Protein AF-A0A1H8YBX2-F1 (afdb_monomer_lite)

Structure (mmCIF, N/CA/C/O backbone):
data_AF-A0A1H8YBX2-F1
#
_entry.id   AF-A0A1H8YBX2-F1
#
loop_
_atom_site.group_PDB
_atom_site.id
_atom_site.type_symbol
_atom_site.label_atom_id
_atom_site.label_alt_id
_atom_site.label_comp_id
_atom_site.label_asym_id
_atom_site.label_entity_id
_atom_site.label_seq_id
_atom_site.pdbx_PDB_ins_code
_atom_site.Cartn_x
_atom_site.Cartn_y
_atom_site.Cartn_z
_atom_site.occupancy
_atom_site.B_iso_or_equiv
_atom_site.auth_seq_id
_atom_site.auth_comp_id
_atom_site.auth_asym_id
_atom_site.auth_atom_id
_atom_site.pdbx_PDB_model_num
ATOM 1 N N . MET A 1 1 ? -15.770 9.708 9.498 1.00 59.59 1 MET A N 1
ATOM 2 C CA . MET A 1 1 ? -14.583 9.681 10.379 1.00 59.59 1 MET A CA 1
ATOM 3 C C . MET A 1 1 ? -13.577 8.743 9.746 1.00 59.59 1 MET A C 1
ATOM 5 O O . MET A 1 1 ? -13.971 7.635 9.415 1.00 59.59 1 MET A O 1
ATOM 9 N N . ALA A 1 2 ? -12.359 9.190 9.466 1.00 85.12 2 ALA A N 1
ATOM 10 C CA . ALA A 1 2 ? -11.404 8.388 8.707 1.00 85.12 2 ALA A CA 1
ATOM 11 C C . ALA A 1 2 ? -10.219 7.884 9.553 1.00 85.12 2 ALA A C 1
ATOM 13 O O . ALA A 1 2 ? -9.431 7.101 9.047 1.00 85.12 2 ALA A O 1
ATOM 14 N N . ILE A 1 3 ? -10.169 8.203 10.853 1.00 94.62 3 ILE A N 1
ATOM 15 C CA . ILE A 1 3 ? -9.242 7.617 11.838 1.00 94.62 3 ILE A CA 1
ATOM 16 C C . ILE A 1 3 ? -9.995 6.607 12.716 1.00 94.62 3 ILE A C 1
ATOM 18 O O . ILE A 1 3 ? -11.107 6.890 13.168 1.00 94.62 3 ILE A O 1
ATOM 22 N N . ILE A 1 4 ? -9.384 5.451 12.969 1.00 95.38 4 ILE A N 1
ATOM 23 C CA . ILE A 1 4 ? -9.914 4.358 13.791 1.00 95.38 4 ILE A CA 1
ATOM 24 C C . ILE A 1 4 ? -9.299 4.462 15.193 1.00 95.38 4 ILE A C 1
ATOM 26 O O . ILE A 1 4 ? -8.180 4.014 15.430 1.00 95.38 4 ILE A O 1
ATOM 30 N N . ALA A 1 5 ? -10.028 5.069 16.132 1.00 94.75 5 ALA A N 1
ATOM 31 C CA . ALA A 1 5 ? -9.519 5.402 17.470 1.00 94.75 5 ALA A CA 1
ATOM 32 C C . ALA A 1 5 ? -9.125 4.178 18.323 1.00 94.75 5 ALA A C 1
ATOM 34 O O . ALA A 1 5 ? -8.335 4.289 19.257 1.00 94.75 5 ALA A O 1
ATOM 35 N N . GLN A 1 6 ? -9.651 2.994 18.003 1.00 96.69 6 GLN A N 1
ATOM 36 C CA . GLN A 1 6 ? -9.365 1.751 18.720 1.00 96.69 6 GLN A CA 1
ATOM 37 C C . GLN A 1 6 ? -7.897 1.315 18.594 1.00 96.69 6 GLN A C 1
ATOM 39 O O . GLN A 1 6 ? -7.441 0.505 19.392 1.00 96.69 6 GLN A O 1
ATOM 44 N N . TYR A 1 7 ? -7.125 1.880 17.661 1.00 96.56 7 TYR A N 1
ATOM 45 C CA . TYR A 1 7 ? -5.682 1.639 17.569 1.00 96.56 7 TYR A CA 1
ATOM 46 C C . TYR A 1 7 ? -4.878 2.060 18.804 1.00 96.56 7 TYR A C 1
ATOM 48 O O . TYR A 1 7 ? -3.719 1.654 18.932 1.00 96.56 7 TYR A O 1
ATOM 56 N N . ASP A 1 8 ? -5.464 2.845 19.706 1.00 94.94 8 ASP A N 1
ATOM 57 C CA . ASP A 1 8 ? -4.821 3.282 20.947 1.00 94.94 8 ASP A CA 1
ATOM 58 C C . ASP A 1 8 ? -5.337 2.560 22.196 1.00 94.94 8 ASP A C 1
ATOM 60 O O . ASP A 1 8 ? -4.773 2.730 23.275 1.00 94.94 8 ASP A O 1
ATOM 64 N N . THR A 1 9 ? -6.382 1.739 22.072 1.00 97.12 9 THR A N 1
ATOM 65 C CA . THR A 1 9 ? -7.045 1.111 23.227 1.00 97.12 9 THR A CA 1
ATOM 66 C C . THR A 1 9 ? -7.261 -0.390 23.079 1.00 97.12 9 THR A C 1
ATOM 68 O O . THR A 1 9 ? -7.272 -1.095 24.086 1.00 97.12 9 THR A O 1
ATOM 71 N N . ASP A 1 10 ? -7.405 -0.900 21.857 1.00 98.19 10 ASP A N 1
ATOM 72 C CA . ASP A 1 10 ? -7.609 -2.319 21.588 1.00 98.19 10 ASP A CA 1
ATOM 73 C C . ASP A 1 10 ? -6.256 -3.047 21.444 1.00 98.19 10 ASP A C 1
ATOM 75 O O . ASP A 1 10 ? -5.449 -2.671 20.586 1.00 98.19 10 ASP A O 1
ATOM 79 N N . PRO A 1 11 ? -5.979 -4.102 22.235 1.00 97.56 11 PRO A N 1
ATOM 80 C CA . PRO A 1 11 ? -4.701 -4.815 22.184 1.00 97.56 11 PRO A CA 1
ATOM 81 C C . PRO A 1 11 ? -4.355 -5.416 20.815 1.00 97.56 11 PRO A C 1
ATOM 83 O O . PRO A 1 11 ? -3.179 -5.457 20.448 1.00 97.56 11 PRO A O 1
ATOM 86 N N . VAL A 1 12 ? -5.352 -5.873 20.048 1.00 97.31 12 VAL A N 1
ATOM 87 C CA . VAL A 1 12 ? -5.142 -6.434 18.705 1.00 97.31 12 VAL A CA 1
ATOM 88 C C . VAL A 1 12 ? -4.688 -5.330 17.763 1.00 97.31 12 VAL A C 1
ATOM 90 O O . VAL A 1 12 ? -3.684 -5.482 17.065 1.00 97.31 12 VAL A O 1
ATOM 93 N N . LEU A 1 13 ? -5.374 -4.188 17.783 1.00 97.94 13 LEU A N 1
ATOM 94 C CA . LEU A 1 13 ? -5.016 -3.068 16.921 1.00 97.94 13 LEU A CA 1
ATOM 95 C C . LEU A 1 13 ? -3.692 -2.414 17.325 1.00 97.94 13 LEU A C 1
ATOM 97 O O . LEU A 1 13 ? -2.884 -2.090 16.456 1.00 97.94 13 LEU A O 1
ATOM 101 N N . ILE A 1 14 ? -3.407 -2.287 18.623 1.00 97.69 14 ILE A N 1
ATOM 102 C CA . ILE A 1 14 ? -2.096 -1.834 19.110 1.00 97.69 14 ILE A CA 1
ATOM 103 C C . ILE A 1 14 ? -0.988 -2.740 18.557 1.00 97.69 14 ILE A C 1
ATOM 105 O O . ILE A 1 14 ? 0.022 -2.241 18.061 1.00 97.69 14 ILE A O 1
ATOM 109 N N . ASN A 1 15 ? -1.186 -4.061 18.577 1.00 97.62 15 ASN A N 1
ATOM 110 C CA . ASN A 1 15 ? -0.233 -5.016 18.016 1.00 97.62 15 ASN A CA 1
ATOM 111 C C . ASN A 1 15 ? -0.060 -4.840 16.491 1.00 97.62 15 ASN A C 1
ATOM 113 O O . ASN A 1 15 ? 1.066 -4.773 16.001 1.00 97.62 15 ASN A O 1
ATOM 117 N N . ILE A 1 16 ? -1.152 -4.709 15.731 1.00 97.62 16 ILE A N 1
ATOM 118 C CA . ILE A 1 16 ? -1.119 -4.410 14.284 1.00 97.62 16 ILE A CA 1
ATOM 119 C C . ILE A 1 16 ? -0.316 -3.123 14.007 1.00 97.62 16 ILE A C 1
ATOM 121 O O . ILE A 1 16 ? 0.610 -3.137 13.194 1.00 97.62 16 ILE A O 1
ATOM 125 N N . LYS A 1 17 ? -0.598 -2.031 14.730 1.00 97.12 17 LYS A N 1
ATOM 126 C CA . LYS A 1 17 ? 0.125 -0.750 14.615 1.00 97.12 17 LYS A CA 1
ATOM 127 C C . LYS A 1 17 ? 1.614 -0.895 14.914 1.00 97.12 17 LYS A C 1
ATOM 129 O O . LYS A 1 17 ? 2.444 -0.378 14.169 1.00 97.12 17 LYS A O 1
ATOM 134 N N . ASN A 1 18 ? 1.952 -1.597 15.989 1.00 96.94 18 ASN A N 1
ATOM 135 C CA . ASN A 1 18 ? 3.333 -1.777 16.421 1.00 96.94 18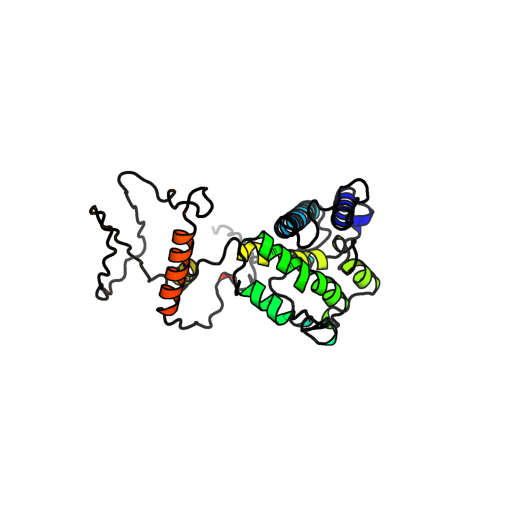 ASN A CA 1
ATOM 136 C C . ASN A 1 18 ? 4.134 -2.636 15.436 1.00 96.94 18 ASN A C 1
ATOM 138 O O . ASN A 1 18 ? 5.276 -2.290 15.140 1.00 96.94 18 ASN A O 1
ATOM 142 N N . ARG A 1 19 ? 3.534 -3.694 14.873 1.00 97.19 19 ARG A N 1
ATOM 143 C CA . ARG A 1 19 ? 4.152 -4.506 13.811 1.00 97.19 19 ARG A CA 1
ATOM 144 C C . ARG A 1 19 ? 4.374 -3.717 12.529 1.00 97.19 19 ARG A C 1
ATOM 146 O O . ARG A 1 19 ? 5.461 -3.798 11.970 1.00 97.19 19 ARG A O 1
ATOM 153 N N . HIS A 1 20 ? 3.388 -2.931 12.094 1.00 97.75 20 HIS A N 1
ATOM 154 C CA . HIS A 1 20 ? 3.541 -2.040 10.941 1.00 97.75 20 HIS A CA 1
ATOM 155 C C . HIS A 1 20 ? 4.707 -1.064 11.137 1.00 97.75 20 HIS A C 1
ATOM 157 O O . HIS A 1 20 ? 5.598 -0.981 10.295 1.00 97.75 20 HIS A O 1
ATOM 163 N N . HIS A 1 21 ? 4.745 -0.383 12.287 1.00 96.62 21 HIS A N 1
ATOM 164 C CA . HIS A 1 21 ? 5.840 0.521 12.627 1.00 96.62 21 HIS A CA 1
ATOM 165 C C . HIS A 1 21 ? 7.188 -0.209 12.590 1.00 96.62 21 HIS A C 1
ATOM 167 O O . HIS A 1 21 ? 8.101 0.232 11.900 1.00 96.62 21 HIS A O 1
ATOM 173 N N . ALA A 1 22 ? 7.298 -1.341 13.288 1.00 96.88 22 ALA A N 1
ATOM 174 C CA . ALA A 1 22 ? 8.531 -2.109 13.378 1.00 96.88 22 ALA A CA 1
ATOM 175 C C . ALA A 1 22 ? 9.052 -2.567 12.017 1.00 96.88 22 ALA A C 1
ATOM 177 O O . ALA A 1 22 ? 10.237 -2.395 11.743 1.00 96.88 22 ALA A O 1
ATOM 178 N N . TRP A 1 23 ? 8.175 -3.085 11.153 1.00 97.38 23 TRP A N 1
ATOM 179 C CA . TRP A 1 23 ? 8.551 -3.582 9.830 1.00 97.38 23 TRP A CA 1
ATOM 180 C C . TRP A 1 23 ? 9.213 -2.494 8.975 1.00 97.38 23 TRP A C 1
ATOM 182 O O . TRP A 1 23 ? 10.221 -2.756 8.315 1.00 97.38 23 TRP A O 1
ATOM 192 N N . HIS A 1 24 ? 8.711 -1.257 9.062 1.00 95.38 24 HIS A N 1
ATOM 193 C CA . HIS A 1 24 ? 9.281 -0.092 8.383 1.00 95.38 24 HIS A CA 1
ATOM 194 C C . HIS A 1 24 ? 10.511 0.518 9.082 1.00 95.38 24 HIS A C 1
ATOM 196 O O . HIS A 1 24 ? 11.263 1.258 8.446 1.00 95.38 24 HIS A O 1
ATOM 202 N N . THR A 1 25 ? 10.762 0.215 10.358 1.00 93.06 25 THR A N 1
ATOM 203 C CA . THR A 1 25 ? 11.959 0.664 11.088 1.00 93.06 25 THR A CA 1
ATOM 204 C C . THR A 1 25 ? 13.145 -0.254 10.794 1.00 93.06 25 THR A C 1
ATOM 206 O O . THR A 1 25 ? 13.478 -1.148 11.572 1.00 93.06 25 THR A O 1
ATOM 209 N N . PHE A 1 26 ? 13.796 -0.041 9.649 1.00 84.50 26 PHE A N 1
ATOM 210 C CA . PHE A 1 26 ? 14.978 -0.803 9.250 1.00 84.50 26 PHE A CA 1
ATOM 211 C C . PHE A 1 26 ? 16.289 -0.001 9.401 1.00 84.50 26 PHE A C 1
ATOM 213 O O . PHE A 1 26 ? 16.351 1.135 8.923 1.00 84.50 26 PHE A O 1
ATOM 220 N N . PRO A 1 27 ? 17.370 -0.606 9.939 1.00 83.12 27 PRO A N 1
ATOM 221 C CA . PRO A 1 27 ? 17.411 -1.885 10.659 1.00 83.12 27 PRO A CA 1
ATOM 222 C C . PRO A 1 27 ? 16.941 -1.733 12.116 1.00 83.12 27 PRO A C 1
ATOM 224 O O . PRO A 1 27 ? 16.947 -0.635 12.666 1.00 83.12 27 PRO A O 1
ATOM 227 N N . GLY A 1 28 ? 16.614 -2.851 12.772 1.00 82.38 28 GLY A N 1
ATOM 228 C CA . GLY A 1 28 ? 16.488 -2.914 14.237 1.00 82.38 28 GLY A CA 1
ATOM 229 C C . GLY A 1 28 ? 15.071 -3.088 14.784 1.00 82.38 28 GLY A C 1
ATOM 230 O O . GLY A 1 28 ? 14.931 -3.502 15.933 1.00 82.38 28 GLY A O 1
ATOM 231 N N . GLY A 1 29 ? 14.036 -2.865 13.971 1.00 90.69 29 GLY A N 1
ATOM 232 C CA . GLY A 1 29 ? 12.645 -3.024 14.392 1.00 90.69 29 GLY A CA 1
ATOM 233 C C . GLY A 1 29 ? 12.229 -2.014 15.464 1.00 90.69 29 GLY A C 1
ATOM 234 O O . GLY A 1 29 ? 12.958 -1.080 15.795 1.00 90.69 29 GLY A O 1
ATOM 235 N N . ALA A 1 30 ? 11.029 -2.189 16.009 1.00 93.25 30 ALA A N 1
ATOM 236 C CA . ALA A 1 30 ? 10.499 -1.350 17.080 1.00 93.25 30 ALA A CA 1
ATOM 237 C C . ALA A 1 30 ? 9.432 -2.105 17.881 1.00 93.25 30 ALA A C 1
ATOM 239 O O . ALA A 1 30 ? 8.900 -3.118 17.435 1.00 93.25 30 ALA A O 1
ATOM 240 N N . HIS A 1 31 ? 9.110 -1.616 19.083 1.00 93.81 31 HIS A N 1
ATOM 241 C CA . HIS A 1 31 ? 8.009 -2.139 19.913 1.00 93.81 31 HIS A CA 1
ATOM 242 C C . HIS A 1 31 ? 8.073 -3.652 20.204 1.00 93.81 31 HIS A C 1
ATOM 244 O O . HIS A 1 31 ? 7.042 -4.284 20.418 1.00 93.81 31 HIS A O 1
ATOM 250 N N . GLY A 1 32 ? 9.275 -4.238 20.196 1.00 92.06 32 GLY A N 1
ATOM 251 C CA . GLY A 1 32 ? 9.485 -5.676 20.400 1.00 92.06 32 GLY A CA 1
ATOM 252 C C . GLY A 1 32 ? 9.228 -6.555 19.169 1.00 92.06 32 GLY A C 1
ATOM 253 O O . GLY A 1 32 ? 9.288 -7.776 19.287 1.00 92.06 32 GLY A O 1
ATOM 254 N N . PHE A 1 33 ? 8.976 -5.964 17.998 1.00 94.69 33 PHE A N 1
ATOM 255 C CA . PHE A 1 33 ? 8.825 -6.670 16.725 1.00 94.69 33 PHE A CA 1
ATOM 256 C C . PHE A 1 33 ? 10.047 -6.452 15.819 1.00 94.69 33 PHE A C 1
ATOM 258 O O . PHE A 1 33 ? 10.684 -5.395 15.892 1.00 94.69 33 PHE A O 1
ATOM 265 N N . PRO A 1 34 ? 10.389 -7.430 14.961 1.00 94.94 34 PRO A N 1
ATOM 266 C CA . PRO A 1 34 ? 11.493 -7.288 14.021 1.00 94.94 34 PRO A CA 1
ATOM 267 C C . PRO A 1 34 ? 11.160 -6.285 12.909 1.00 94.94 34 PRO A C 1
ATOM 269 O O . PRO A 1 34 ? 9.995 -6.040 12.593 1.00 94.94 34 PRO A O 1
ATOM 272 N N . SER A 1 35 ? 12.205 -5.738 12.287 1.00 96.31 35 SER A N 1
ATOM 273 C CA . SER A 1 35 ? 12.076 -5.050 11.003 1.00 96.31 35 SER A CA 1
ATOM 274 C C . SER A 1 35 ? 11.794 -6.032 9.871 1.00 96.31 35 SER A C 1
ATOM 276 O O . SER A 1 35 ? 11.926 -7.246 10.047 1.00 96.31 35 SER A O 1
ATOM 278 N N . ARG A 1 36 ? 11.492 -5.501 8.683 1.00 96.19 36 ARG A N 1
ATOM 279 C CA . ARG A 1 36 ? 11.550 -6.274 7.438 1.00 96.19 36 ARG A CA 1
ATOM 280 C C . ARG A 1 36 ? 12.858 -7.060 7.305 1.00 96.19 36 ARG A C 1
ATOM 282 O O . ARG A 1 36 ? 13.907 -6.615 7.787 1.00 96.19 36 ARG A O 1
ATOM 289 N N . ALA A 1 37 ? 12.782 -8.214 6.651 1.00 96.00 37 ALA A N 1
ATOM 290 C CA . ALA A 1 37 ? 13.902 -9.125 6.442 1.00 96.00 37 ALA A CA 1
ATOM 291 C C . ALA A 1 37 ? 14.824 -8.665 5.303 1.00 96.00 37 ALA A C 1
ATOM 293 O O . ALA A 1 37 ? 16.039 -8.852 5.381 1.00 96.00 37 ALA A O 1
ATOM 294 N N . HIS A 1 38 ? 14.261 -8.046 4.262 1.00 95.31 38 HIS A N 1
ATOM 295 C CA . HIS A 1 38 ? 14.996 -7.600 3.080 1.00 95.31 38 HIS A CA 1
ATOM 296 C C . HIS A 1 38 ? 14.979 -6.076 2.963 1.00 95.31 38 HIS A C 1
ATOM 298 O O . HIS A 1 38 ? 13.926 -5.464 3.101 1.00 95.31 38 HIS A O 1
ATOM 304 N N . ASN A 1 39 ? 16.105 -5.439 2.632 1.00 94.94 39 ASN A N 1
ATOM 305 C CA . ASN A 1 39 ? 16.137 -3.991 2.372 1.00 94.94 39 ASN A CA 1
ATOM 306 C C . ASN A 1 39 ? 15.220 -3.624 1.202 1.00 94.94 39 ASN A C 1
ATOM 308 O O . ASN A 1 39 ? 15.116 -4.397 0.246 1.00 94.94 39 ASN A O 1
ATOM 312 N N . ILE A 1 40 ? 14.636 -2.422 1.225 1.00 94.81 40 ILE A N 1
ATOM 313 C CA . ILE A 1 40 ? 13.827 -1.907 0.108 1.00 94.81 40 ILE A CA 1
ATOM 314 C C . ILE A 1 40 ? 14.637 -1.995 -1.191 1.00 94.81 40 ILE A C 1
ATOM 316 O O . ILE A 1 40 ? 15.766 -1.508 -1.254 1.00 94.81 40 ILE A O 1
ATOM 320 N N . GLY A 1 41 ? 14.070 -2.625 -2.220 1.00 95.25 41 GLY A N 1
ATOM 321 C CA . GLY A 1 41 ? 14.707 -2.777 -3.530 1.00 95.25 41 GLY A CA 1
ATOM 322 C C . GLY A 1 41 ? 15.713 -3.925 -3.653 1.00 95.25 41 GLY A C 1
ATOM 323 O O . GLY A 1 41 ? 16.264 -4.125 -4.734 1.00 95.25 41 GLY A O 1
ATOM 324 N N . SER A 1 42 ? 15.950 -4.694 -2.587 1.00 97.00 42 SER A N 1
ATOM 325 C CA . SER A 1 42 ? 16.776 -5.907 -2.637 1.00 97.00 42 SER A CA 1
ATOM 326 C C . SER A 1 42 ? 15.948 -7.146 -2.999 1.00 97.00 42 SER A C 1
ATOM 328 O O . SER A 1 42 ? 14.721 -7.135 -2.900 1.00 97.00 42 SER A O 1
ATOM 330 N N . VAL A 1 43 ? 16.611 -8.221 -3.430 1.00 97.06 43 VAL A N 1
ATOM 331 C CA . VAL A 1 43 ? 15.951 -9.490 -3.785 1.00 97.06 43 VAL A CA 1
ATOM 332 C C . VAL A 1 43 ? 15.135 -10.019 -2.600 1.00 97.06 43 VAL A C 1
ATOM 334 O O . VAL A 1 43 ? 15.662 -10.130 -1.493 1.00 97.06 43 VAL A O 1
ATOM 337 N N . GLY A 1 44 ? 13.869 -10.357 -2.844 1.00 97.00 44 GLY A N 1
ATOM 338 C CA . GLY A 1 44 ? 12.897 -10.817 -1.846 1.00 97.00 44 GLY A CA 1
ATOM 339 C C . GLY A 1 44 ? 12.047 -9.699 -1.233 1.00 97.00 44 GLY A C 1
ATOM 340 O O . GLY A 1 44 ? 10.983 -9.974 -0.676 1.00 97.00 44 GLY A O 1
ATOM 341 N N . SER A 1 45 ? 12.472 -8.438 -1.359 1.00 97.88 45 SER A N 1
ATOM 342 C CA . SER A 1 45 ? 11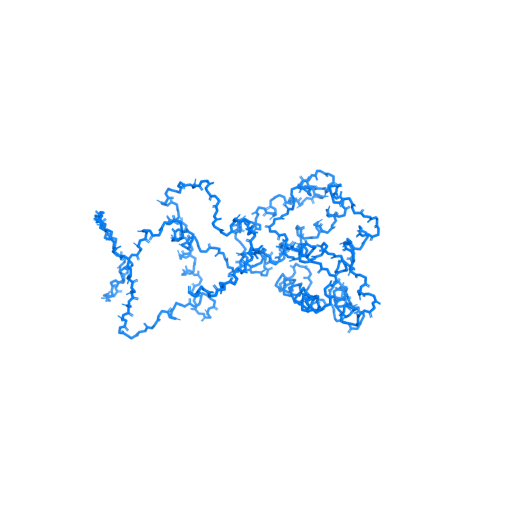.827 -7.308 -0.685 1.00 97.88 45 SER A CA 1
ATOM 343 C C . SER A 1 45 ? 10.458 -6.939 -1.254 1.00 97.88 45 SER A C 1
ATOM 345 O O . SER A 1 45 ? 9.598 -6.479 -0.505 1.00 97.88 45 SER A O 1
ATOM 347 N N . GLY A 1 46 ? 10.225 -7.168 -2.547 1.00 98.19 46 GLY A N 1
ATOM 348 C CA . GLY A 1 46 ? 8.963 -6.839 -3.200 1.00 98.19 46 GLY A CA 1
ATOM 349 C C . GLY A 1 46 ? 7.867 -7.846 -2.877 1.00 98.19 46 GLY A C 1
ATOM 350 O O . GLY A 1 46 ? 6.730 -7.458 -2.607 1.00 98.19 46 GLY A O 1
ATOM 351 N N . ARG A 1 47 ? 8.208 -9.140 -2.842 1.00 97.69 47 ARG A N 1
ATOM 352 C CA . ARG A 1 47 ? 7.267 -10.171 -2.385 1.00 97.69 47 ARG A CA 1
ATOM 353 C C . ARG A 1 47 ? 6.951 -10.003 -0.899 1.00 97.69 47 ARG A C 1
ATOM 355 O O . ARG A 1 47 ? 5.780 -10.073 -0.529 1.00 97.69 47 ARG A O 1
ATOM 362 N N . GLU A 1 48 ? 7.970 -9.748 -0.076 1.00 98.19 48 GLU A N 1
ATOM 363 C CA . GLU A 1 48 ? 7.796 -9.467 1.354 1.00 98.19 48 GLU A CA 1
ATOM 364 C C . GLU A 1 48 ? 6.847 -8.281 1.570 1.00 98.19 48 GLU A C 1
ATOM 366 O O . GLU A 1 48 ? 5.899 -8.392 2.345 1.00 98.19 48 GLU A O 1
ATOM 371 N N . PHE A 1 49 ? 7.055 -7.177 0.840 1.00 98.50 49 PHE A N 1
ATOM 372 C CA . PHE A 1 49 ? 6.197 -5.994 0.888 1.00 98.50 49 PHE A CA 1
ATOM 373 C C . PHE A 1 49 ? 4.724 -6.349 0.659 1.00 98.50 49 PHE A C 1
ATOM 375 O O . PHE A 1 49 ? 3.866 -5.965 1.454 1.00 98.50 49 PHE A O 1
ATOM 382 N N . PHE A 1 50 ? 4.414 -7.112 -0.388 1.00 98.38 50 PHE A N 1
ATOM 383 C CA . PHE A 1 50 ? 3.034 -7.488 -0.666 1.00 98.38 50 PHE A CA 1
ATOM 384 C C . PHE A 1 50 ? 2.425 -8.402 0.404 1.00 98.38 50 PHE A C 1
ATOM 386 O O . PHE A 1 50 ? 1.302 -8.160 0.851 1.00 98.38 50 PHE A O 1
ATOM 393 N N . GLN A 1 51 ? 3.156 -9.442 0.813 1.00 98.38 51 GLN A N 1
ATOM 394 C CA . GLN A 1 51 ? 2.690 -10.409 1.810 1.00 98.38 51 GLN A CA 1
ATOM 395 C C . GLN A 1 51 ? 2.405 -9.728 3.147 1.00 98.38 51 GLN A C 1
ATOM 397 O O . GLN A 1 51 ? 1.306 -9.853 3.679 1.00 98.38 51 GLN A O 1
ATOM 402 N N . PHE A 1 52 ? 3.356 -8.930 3.631 1.00 98.44 52 PHE A N 1
ATOM 403 C CA . PHE A 1 52 ? 3.245 -8.240 4.908 1.00 98.44 52 PHE A CA 1
ATOM 404 C C . PHE A 1 52 ? 1.997 -7.349 4.986 1.00 98.44 52 PHE A C 1
ATOM 406 O O . PHE A 1 52 ? 1.219 -7.440 5.938 1.00 98.44 52 PHE A O 1
ATOM 413 N N . HIS A 1 53 ? 1.764 -6.516 3.968 1.00 98.56 53 HIS A N 1
ATOM 414 C CA . HIS A 1 53 ? 0.621 -5.601 3.971 1.00 98.56 53 HIS A CA 1
ATOM 415 C C . HIS A 1 53 ? -0.714 -6.328 3.777 1.00 98.56 53 HIS A C 1
ATOM 417 O O . HIS A 1 53 ? -1.706 -5.942 4.398 1.00 98.56 53 HIS A O 1
ATOM 423 N N . ARG A 1 54 ? -0.757 -7.396 2.966 1.00 98.31 54 ARG A N 1
ATOM 424 C CA . ARG A 1 54 ? -1.948 -8.249 2.830 1.00 98.31 54 ARG A CA 1
ATOM 425 C C . ARG A 1 54 ? -2.318 -8.894 4.165 1.00 98.31 54 ARG A C 1
ATOM 427 O O . ARG A 1 54 ? -3.485 -8.848 4.552 1.00 98.31 54 ARG A O 1
ATOM 434 N N . ASP A 1 55 ? -1.343 -9.450 4.875 1.00 97.38 55 ASP A N 1
ATOM 435 C CA . ASP A 1 55 ? -1.573 -10.129 6.151 1.00 97.38 55 ASP A CA 1
ATOM 436 C C . ASP A 1 55 ? -2.047 -9.144 7.230 1.00 97.38 55 ASP A C 1
ATOM 438 O O . ASP A 1 55 ? -3.072 -9.388 7.869 1.00 97.38 55 ASP A O 1
ATOM 442 N N . LEU A 1 56 ? -1.406 -7.972 7.348 1.00 97.25 56 LEU A N 1
ATOM 443 C CA . LEU A 1 56 ? -1.864 -6.891 8.234 1.00 97.25 56 LEU A CA 1
ATOM 444 C C . LEU A 1 56 ? -3.312 -6.469 7.948 1.00 97.25 56 LEU A C 1
ATOM 446 O O . LEU A 1 56 ? -4.108 -6.310 8.877 1.00 97.25 56 LEU A O 1
ATOM 450 N N . MET A 1 57 ? -3.664 -6.282 6.671 1.00 97.69 57 MET A N 1
ATOM 451 C CA . MET A 1 57 ? -5.031 -5.925 6.283 1.00 97.69 57 MET A CA 1
ATOM 452 C C . MET A 1 57 ? -6.031 -7.027 6.635 1.00 97.69 57 MET A C 1
ATOM 454 O O . MET A 1 57 ? -7.107 -6.722 7.147 1.00 97.69 57 MET A O 1
ATOM 458 N N . ASN A 1 58 ? -5.689 -8.297 6.406 1.00 97.06 58 ASN A N 1
ATOM 459 C CA . ASN A 1 58 ? -6.554 -9.432 6.733 1.00 97.06 58 ASN A CA 1
ATOM 460 C C . ASN A 1 58 ? -6.832 -9.525 8.237 1.00 97.06 58 ASN A C 1
ATOM 462 O O . ASN A 1 58 ? -7.977 -9.744 8.637 1.00 97.06 58 ASN A O 1
ATOM 466 N N . GLU A 1 59 ? -5.814 -9.312 9.070 1.00 96.25 59 GLU A N 1
ATOM 467 C CA . GLU A 1 59 ? -5.978 -9.275 10.523 1.00 96.25 59 GLU A CA 1
ATOM 468 C C . GLU A 1 59 ? -6.902 -8.134 10.965 1.00 96.25 59 GLU A C 1
ATOM 470 O O . GLU A 1 59 ? -7.823 -8.350 11.759 1.00 96.25 59 GLU A O 1
ATOM 475 N N . PHE A 1 60 ? -6.720 -6.936 10.401 1.00 97.75 60 PHE A N 1
ATOM 476 C CA . PHE A 1 60 ? -7.622 -5.821 10.666 1.00 97.75 60 PHE A CA 1
ATOM 477 C C . PHE A 1 60 ? -9.055 -6.121 10.207 1.00 97.75 60 PHE A C 1
ATOM 479 O O . PHE A 1 60 ? -9.998 -5.860 10.953 1.00 97.75 60 PHE A O 1
ATOM 486 N N . PHE A 1 61 ? -9.258 -6.676 9.008 1.00 97.06 61 PHE A N 1
ATOM 487 C CA . PHE A 1 61 ? -10.600 -6.986 8.509 1.00 97.06 61 PHE A CA 1
ATOM 488 C C . PHE A 1 61 ? -11.296 -8.054 9.353 1.00 97.06 61 PHE A C 1
ATOM 490 O O . PHE A 1 61 ? -12.490 -7.917 9.624 1.00 97.06 61 PHE A O 1
ATOM 497 N N . ALA A 1 62 ? -10.564 -9.065 9.829 1.00 96.50 62 ALA A N 1
ATOM 498 C CA . ALA A 1 62 ? -11.092 -10.053 10.765 1.00 96.50 62 ALA A CA 1
ATOM 499 C C . ALA A 1 62 ? -11.541 -9.394 12.079 1.00 96.50 62 ALA A C 1
ATOM 501 O O . ALA A 1 62 ? -12.655 -9.643 12.544 1.00 96.50 62 ALA A O 1
ATOM 502 N N . TRP A 1 63 ? -10.723 -8.495 12.636 1.00 97.31 63 TRP A N 1
ATOM 503 C CA . TRP A 1 63 ? -11.083 -7.722 13.826 1.00 97.31 63 TRP A CA 1
ATOM 504 C C . TRP A 1 63 ? -12.295 -6.805 13.576 1.00 97.31 63 TRP A C 1
ATOM 506 O O . TRP A 1 63 ? -13.241 -6.789 14.369 1.00 97.31 63 TRP A O 1
ATOM 516 N N . ASN A 1 64 ? -12.322 -6.080 12.454 1.00 96.62 64 ASN A N 1
ATOM 517 C CA . ASN A 1 64 ? -13.376 -5.119 12.131 1.00 96.62 64 ASN A CA 1
ATOM 518 C C . ASN A 1 64 ? -14.712 -5.800 11.801 1.00 96.62 64 ASN A C 1
ATOM 520 O O . ASN A 1 64 ? -15.765 -5.216 12.041 1.00 96.62 64 ASN A O 1
ATOM 524 N N . ASN A 1 65 ? -14.696 -7.042 11.311 1.00 94.88 65 ASN A N 1
ATOM 525 C CA . ASN A 1 65 ? -15.911 -7.830 11.101 1.00 94.88 65 ASN A CA 1
ATOM 526 C C . ASN A 1 65 ? -16.670 -8.099 12.416 1.00 94.88 65 ASN A C 1
ATOM 528 O O . ASN A 1 65 ? -17.888 -8.252 12.403 1.00 94.88 65 ASN A O 1
ATOM 532 N N . VAL A 1 66 ? -15.961 -8.119 13.551 1.00 96.62 66 VAL A N 1
ATOM 533 C CA . VAL A 1 66 ? -16.556 -8.286 14.884 1.00 96.62 66 VAL A CA 1
ATOM 534 C C . VAL A 1 66 ? -16.941 -6.939 15.502 1.00 96.62 66 VAL A C 1
ATOM 536 O O . VAL A 1 66 ? -18.031 -6.805 16.050 1.00 96.62 66 VAL A O 1
ATOM 539 N N . HIS A 1 67 ? -16.064 -5.936 15.406 1.00 95.62 67 HIS A N 1
ATOM 540 C CA . HIS A 1 67 ? -16.202 -4.677 16.153 1.00 95.62 67 HIS A CA 1
ATOM 541 C C . HIS A 1 67 ? -16.906 -3.555 15.384 1.00 95.62 67 HIS A C 1
ATOM 543 O O . HIS A 1 67 ? -17.385 -2.605 15.997 1.00 95.62 67 HIS A O 1
ATOM 549 N N . GLN A 1 68 ? -16.963 -3.649 14.052 1.00 94.81 68 GLN A N 1
ATOM 550 C CA . GLN A 1 68 ? -17.619 -2.685 13.161 1.00 94.81 68 GLN A CA 1
ATOM 551 C C . GLN A 1 68 ? -17.147 -1.230 13.352 1.00 94.81 68 GLN A C 1
ATOM 553 O O . GLN A 1 68 ? -17.923 -0.288 13.193 1.00 94.81 68 GLN A O 1
ATOM 558 N N . ALA A 1 69 ? -15.866 -1.024 13.675 1.00 94.31 69 ALA A N 1
ATOM 559 C CA . ALA A 1 69 ? -15.311 0.309 13.919 1.00 94.31 69 ALA A CA 1
ATOM 560 C C . ALA A 1 69 ? -15.224 1.175 12.648 1.00 94.31 69 ALA A C 1
ATOM 562 O O . ALA A 1 69 ? -15.276 2.402 12.728 1.00 94.31 69 ALA A O 1
ATOM 563 N N . ALA A 1 70 ? -15.117 0.550 11.473 1.00 94.94 70 ALA A N 1
ATOM 564 C CA . ALA A 1 70 ? -15.200 1.209 10.175 1.00 94.94 70 ALA A CA 1
ATOM 565 C C . ALA A 1 70 ? -16.174 0.475 9.242 1.00 94.94 70 ALA A C 1
ATOM 567 O O . ALA A 1 70 ? -16.223 -0.755 9.189 1.00 94.94 70 ALA A O 1
ATOM 568 N N . THR A 1 71 ? -16.946 1.241 8.471 1.00 94.81 71 THR A N 1
ATOM 569 C CA . THR A 1 71 ? -17.902 0.697 7.499 1.00 94.81 71 THR A CA 1
ATOM 570 C C . THR A 1 71 ? -17.193 0.164 6.248 1.00 94.81 71 THR A C 1
ATOM 572 O O . THR A 1 71 ? -16.131 0.675 5.874 1.00 94.81 71 THR A O 1
ATOM 575 N N . PRO A 1 72 ? -17.803 -0.785 5.510 1.00 91.62 72 PRO A N 1
ATOM 576 C CA . PRO A 1 72 ? -17.247 -1.269 4.247 1.00 91.62 72 PRO A CA 1
ATOM 577 C C . PRO A 1 72 ? -16.928 -0.157 3.234 1.00 91.62 72 PRO A C 1
ATOM 579 O O . PRO A 1 72 ? -15.918 -0.233 2.546 1.00 91.62 72 PRO A O 1
ATOM 582 N N . GLY A 1 73 ? -17.726 0.918 3.167 1.00 92.25 73 GLY A N 1
ATOM 583 C CA . GLY A 1 73 ? -17.464 2.045 2.258 1.00 92.25 73 GLY A CA 1
ATOM 584 C C . GLY A 1 73 ? -16.212 2.853 2.625 1.00 92.25 73 GLY A C 1
ATOM 585 O O . GLY A 1 73 ? -15.458 3.293 1.749 1.00 92.25 73 GLY A O 1
ATOM 586 N N . GLN A 1 74 ? -15.935 3.001 3.923 1.00 93.25 74 GLN A N 1
ATOM 587 C CA . GLN A 1 74 ? -14.708 3.643 4.402 1.00 93.25 74 GLN A CA 1
ATOM 588 C C . GLN A 1 74 ? -13.472 2.795 4.089 1.00 93.25 74 GLN A C 1
ATOM 590 O O . GLN A 1 74 ? -12.426 3.348 3.779 1.00 93.25 74 GLN A O 1
ATOM 595 N N . LEU A 1 75 ? -13.612 1.470 4.089 1.00 94.81 75 LEU A N 1
ATOM 596 C CA . LEU A 1 75 ? -12.518 0.525 3.855 1.00 94.81 75 LEU A CA 1
ATOM 597 C C . LEU A 1 75 ? -12.390 0.059 2.400 1.00 94.81 75 LEU A C 1
ATOM 599 O O . LEU A 1 75 ? -11.440 -0.642 2.070 1.00 94.81 75 LEU A O 1
ATOM 603 N N . ALA A 1 76 ? -13.336 0.427 1.532 1.00 93.69 76 ALA A N 1
ATOM 604 C CA . ALA A 1 76 ? -13.389 -0.054 0.158 1.00 93.69 76 ALA A CA 1
ATOM 605 C C . ALA A 1 76 ? -12.080 0.236 -0.586 1.00 93.69 76 ALA A C 1
ATOM 607 O O . ALA A 1 76 ? -11.718 1.408 -0.752 1.00 93.69 76 ALA A O 1
ATOM 608 N N . ALA A 1 77 ? -11.420 -0.839 -1.024 1.00 94.75 77 ALA A N 1
ATOM 609 C CA . ALA A 1 77 ? -10.173 -0.808 -1.770 1.00 94.75 77 ALA A CA 1
ATOM 610 C C . ALA A 1 77 ? -10.306 0.019 -3.052 1.00 94.75 77 ALA A C 1
ATOM 612 O O . ALA A 1 77 ? -11.342 0.013 -3.726 1.00 94.75 77 ALA A O 1
ATOM 613 N N . TRP A 1 78 ? -9.234 0.716 -3.406 1.00 97.12 78 TRP A N 1
ATOM 614 C CA . TRP A 1 78 ? -9.119 1.309 -4.728 1.00 97.12 78 TRP A CA 1
ATOM 615 C C . TRP A 1 78 ? -8.682 0.263 -5.757 1.00 97.12 78 TRP A C 1
ATOM 617 O O . TRP A 1 78 ? -7.980 -0.689 -5.440 1.00 97.12 78 TRP A O 1
ATOM 627 N N . HIS A 1 79 ? -9.071 0.471 -7.015 1.00 95.75 79 HIS A N 1
ATOM 628 C CA . HIS A 1 79 ? -8.655 -0.369 -8.152 1.00 95.75 79 HIS A CA 1
ATOM 629 C C . HIS A 1 79 ? -7.852 0.409 -9.207 1.00 95.75 79 HIS A C 1
ATOM 631 O O . HIS A 1 79 ? -7.449 -0.134 -10.234 1.00 95.75 79 HIS A O 1
ATOM 637 N N . SER A 1 80 ? -7.634 1.698 -8.962 1.00 96.81 80 SER A N 1
ATOM 638 C CA . SER A 1 80 ? -6.778 2.593 -9.732 1.00 96.81 80 SER A CA 1
ATOM 639 C C . SER A 1 80 ? -6.343 3.740 -8.830 1.00 96.81 80 SER A C 1
ATOM 641 O O . SER A 1 80 ? -7.056 4.063 -7.879 1.00 96.81 80 SER A O 1
ATOM 643 N N . VAL A 1 81 ? -5.235 4.403 -9.160 1.00 97.81 81 VAL A N 1
ATOM 644 C CA . VAL A 1 81 ? -4.881 5.683 -8.534 1.00 97.81 81 VAL A CA 1
ATOM 645 C C . VAL A 1 81 ? -6.012 6.683 -8.819 1.00 97.81 81 VAL A C 1
ATOM 647 O O . VAL A 1 81 ? -6.320 6.893 -9.999 1.00 97.81 81 VAL A O 1
ATOM 650 N N . PRO A 1 82 ? -6.651 7.279 -7.794 1.00 97.75 82 PRO A N 1
ATOM 651 C CA . PRO A 1 82 ? -7.714 8.253 -8.012 1.00 97.75 82 PRO A CA 1
ATOM 652 C C . PRO A 1 82 ? -7.274 9.410 -8.923 1.00 97.75 82 PRO A C 1
ATOM 654 O O . PRO A 1 82 ? -6.171 9.939 -8.741 1.00 97.75 82 PRO A O 1
ATOM 657 N N . PRO A 1 83 ? -8.104 9.822 -9.900 1.00 97.62 83 PRO A N 1
ATOM 658 C CA . PRO A 1 83 ? -7.774 10.922 -10.804 1.00 97.62 83 PRO A CA 1
ATOM 659 C C . PRO A 1 83 ? -7.570 12.251 -10.068 1.00 97.62 83 PRO A C 1
ATOM 661 O O . PRO A 1 83 ? -6.775 13.072 -10.514 1.00 97.62 83 PRO A O 1
ATOM 664 N N . GLU A 1 84 ? -8.212 12.445 -8.916 1.00 97.19 84 GLU A N 1
ATOM 665 C CA . GLU A 1 84 ? -8.056 13.626 -8.065 1.00 97.19 84 GLU A CA 1
ATOM 666 C C . GLU A 1 84 ? -6.621 13.793 -7.553 1.00 97.19 84 GLU A C 1
ATOM 668 O O . GLU A 1 84 ? -6.202 14.915 -7.283 1.00 97.19 84 GLU A O 1
ATOM 673 N N . MET A 1 85 ? -5.852 12.702 -7.455 1.00 97.50 85 MET A N 1
ATOM 674 C CA . MET A 1 85 ? -4.440 12.755 -7.070 1.00 97.50 85 MET A CA 1
ATOM 675 C C . MET A 1 85 ? -3.510 12.996 -8.262 1.00 97.50 85 MET A C 1
ATOM 677 O O . MET A 1 85 ? -2.323 13.230 -8.058 1.00 97.50 85 MET A O 1
ATOM 681 N N . LYS A 1 86 ? -3.997 12.930 -9.507 1.00 97.31 86 LYS A N 1
ATOM 682 C CA . LYS A 1 86 ? -3.182 13.061 -10.728 1.00 97.31 86 LYS A CA 1
ATOM 683 C C . LYS A 1 86 ? -3.097 14.514 -11.190 1.00 97.31 86 LYS A C 1
ATOM 685 O O . LYS A 1 86 ? -3.403 14.843 -12.335 1.00 97.31 86 LYS A O 1
ATOM 690 N N . ILE A 1 87 ? -2.710 15.396 -10.274 1.00 95.56 87 ILE A N 1
ATOM 691 C CA . ILE A 1 87 ? -2.675 16.848 -10.468 1.00 95.56 87 ILE A CA 1
ATOM 692 C C . ILE A 1 87 ? -1.313 17.430 -10.056 1.00 95.56 87 ILE A C 1
ATOM 694 O O . ILE A 1 87 ? -0.645 16.865 -9.195 1.00 95.56 87 ILE A O 1
ATOM 698 N N . PRO A 1 88 ? -0.885 18.583 -10.600 1.00 94.75 88 PRO A N 1
ATOM 699 C CA . PRO A 1 88 ? 0.451 19.118 -10.318 1.00 94.75 88 PRO A CA 1
ATOM 700 C C . PRO A 1 88 ? 0.748 19.367 -8.832 1.00 94.75 88 PRO A C 1
ATOM 702 O O . PRO A 1 88 ? 1.875 19.172 -8.390 1.00 94.75 88 PRO A O 1
ATOM 705 N N . VAL A 1 89 ? -0.258 19.758 -8.038 1.00 93.56 89 VAL A N 1
ATOM 706 C CA . VAL A 1 89 ? -0.085 20.064 -6.602 1.00 93.56 89 VAL A CA 1
ATOM 707 C C . VAL A 1 89 ? 0.323 18.848 -5.761 1.00 93.56 89 VAL A C 1
ATOM 709 O O . VAL A 1 89 ? 0.939 19.014 -4.714 1.00 93.56 89 VAL A O 1
ATOM 712 N N . THR A 1 90 ? 0.037 17.627 -6.218 1.00 94.44 90 THR A N 1
ATOM 713 C CA . THR A 1 90 ? 0.480 16.386 -5.560 1.00 94.44 90 THR A CA 1
ATOM 714 C C . THR A 1 90 ? 1.828 15.894 -6.096 1.00 94.44 90 THR A C 1
ATOM 716 O O . THR A 1 90 ? 2.289 14.825 -5.702 1.00 94.44 90 THR A O 1
ATOM 719 N N . GLY A 1 91 ? 2.466 16.636 -7.007 1.00 93.50 91 GLY A N 1
ATOM 720 C CA . GLY A 1 91 ? 3.688 16.222 -7.695 1.00 93.50 91 GLY A CA 1
ATOM 721 C C . GLY A 1 91 ? 3.447 15.325 -8.911 1.00 93.50 91 GLY A C 1
ATOM 722 O O . GLY A 1 91 ? 4.391 14.745 -9.433 1.00 93.50 91 GLY A O 1
ATOM 723 N N . TRP A 1 92 ? 2.212 15.178 -9.395 1.00 96.00 92 TRP A N 1
ATOM 724 C CA . TRP A 1 92 ? 1.960 14.401 -10.608 1.00 96.00 92 TRP A CA 1
ATOM 725 C C . TRP A 1 92 ? 2.349 15.176 -11.885 1.00 96.00 92 TRP A C 1
ATOM 727 O O . TRP A 1 92 ? 2.012 16.358 -11.994 1.00 96.00 92 TRP A O 1
ATOM 737 N N . PRO A 1 93 ? 2.965 14.535 -12.901 1.00 93.62 93 PRO A N 1
ATOM 738 C CA . PRO A 1 93 ? 3.442 13.145 -12.923 1.00 93.62 93 PRO A CA 1
ATOM 739 C C . PRO A 1 93 ? 4.889 12.973 -12.429 1.00 93.62 93 PRO A C 1
ATOM 741 O O . PRO A 1 93 ? 5.335 11.840 -12.276 1.00 93.62 93 PRO A O 1
ATOM 744 N N . VAL A 1 94 ? 5.623 14.065 -12.197 1.00 93.31 94 VAL A N 1
ATOM 745 C CA . VAL A 1 94 ? 7.050 14.047 -11.839 1.00 93.31 94 VAL A CA 1
ATOM 746 C C . VAL A 1 94 ? 7.241 14.695 -10.464 1.00 93.31 94 VAL A C 1
ATOM 748 O O . VAL A 1 94 ? 7.430 15.911 -10.384 1.00 93.31 94 VAL A O 1
ATOM 751 N N . PRO A 1 95 ? 7.182 13.918 -9.368 1.00 87.81 95 PRO A N 1
ATOM 752 C CA . PRO A 1 95 ? 7.241 14.471 -8.016 1.00 87.81 95 PRO A CA 1
ATOM 753 C C . PRO A 1 95 ? 8.675 14.855 -7.626 1.00 87.81 95 PRO A C 1
ATOM 755 O O . PRO A 1 95 ? 8.883 15.709 -6.767 1.00 87.81 95 PRO A O 1
ATOM 758 N N . TRP A 1 96 ? 9.669 14.244 -8.276 1.00 85.69 96 TRP A N 1
ATOM 759 C CA . TRP A 1 96 ? 11.088 14.575 -8.181 1.00 85.69 96 TRP A CA 1
ATOM 760 C C . TRP A 1 96 ? 11.828 14.131 -9.454 1.00 85.69 96 TRP A C 1
ATOM 762 O O . TRP A 1 96 ? 11.325 13.277 -10.194 1.00 85.69 96 TRP A O 1
ATOM 772 N N . PRO A 1 97 ? 13.027 14.684 -9.732 1.00 88.69 97 PRO A N 1
ATOM 773 C CA . PRO A 1 97 ? 13.814 14.294 -10.896 1.00 88.69 97 PRO A CA 1
ATOM 774 C C . PRO A 1 97 ? 14.077 12.785 -10.934 1.00 88.69 97 PRO A C 1
ATOM 776 O O . PRO A 1 97 ? 14.514 12.196 -9.948 1.00 88.69 97 PRO A O 1
ATOM 779 N N . GLY A 1 98 ? 13.831 12.168 -12.090 1.00 84.69 98 GLY A N 1
ATOM 780 C CA . GLY A 1 98 ? 14.101 10.747 -12.320 1.00 84.69 98 GLY A CA 1
ATOM 781 C C . GLY A 1 98 ? 12.949 9.790 -11.997 1.00 84.69 98 GLY A C 1
ATOM 782 O O . GLY A 1 98 ? 13.106 8.596 -12.242 1.00 84.69 98 GLY A O 1
ATOM 783 N N . LEU A 1 99 ? 11.797 10.275 -11.516 1.00 91.50 99 LEU A N 1
ATOM 784 C CA . LEU A 1 99 ? 10.586 9.462 -11.374 1.00 91.50 99 LEU A CA 1
ATOM 785 C C . LEU A 1 99 ? 9.436 10.010 -12.224 1.00 91.50 99 LEU A C 1
ATOM 787 O O . LEU A 1 99 ? 8.989 11.133 -12.020 1.00 91.50 99 LEU A O 1
ATOM 791 N N . ASP A 1 100 ? 8.924 9.176 -13.128 1.00 95.88 100 ASP A N 1
ATOM 792 C CA . ASP A 1 100 ? 7.684 9.414 -13.867 1.00 95.88 100 ASP A CA 1
ATOM 793 C C . ASP A 1 100 ? 6.594 8.471 -13.337 1.00 95.88 100 ASP A C 1
ATOM 795 O O . ASP A 1 100 ? 6.605 7.262 -13.591 1.00 95.88 100 ASP A O 1
ATOM 799 N N . LEU A 1 101 ? 5.658 9.027 -12.566 1.00 97.31 101 LEU A N 1
ATOM 800 C CA . LEU A 1 101 ? 4.556 8.282 -11.962 1.00 97.31 101 LEU A CA 1
ATOM 801 C C . LEU A 1 101 ? 3.544 7.791 -12.999 1.00 97.31 101 LEU A C 1
ATOM 803 O O . LEU A 1 101 ? 2.937 6.741 -12.793 1.00 97.31 101 LEU A O 1
ATOM 807 N N . ALA A 1 102 ? 3.366 8.513 -14.108 1.00 96.75 102 ALA A N 1
ATOM 808 C CA . ALA A 1 102 ? 2.461 8.097 -15.172 1.00 96.75 102 ALA A CA 1
ATOM 809 C C . ALA A 1 102 ? 3.026 6.871 -15.898 1.00 96.75 102 ALA A C 1
ATOM 811 O O . ALA A 1 102 ? 2.300 5.899 -16.122 1.00 96.75 102 ALA A O 1
ATOM 812 N N . ALA A 1 103 ? 4.330 6.873 -16.185 1.00 96.44 103 ALA A N 1
ATOM 813 C CA . ALA A 1 103 ? 5.025 5.717 -16.741 1.00 96.44 103 ALA A CA 1
ATOM 814 C C . ALA A 1 103 ? 5.051 4.530 -15.760 1.00 96.44 103 ALA A C 1
ATOM 816 O O . ALA A 1 103 ? 4.830 3.389 -16.173 1.00 96.44 103 ALA A O 1
ATOM 817 N N . ALA A 1 104 ? 5.268 4.780 -14.462 1.00 97.31 104 ALA A N 1
ATOM 818 C CA . ALA A 1 104 ? 5.220 3.742 -13.430 1.00 97.31 104 ALA A CA 1
ATOM 819 C C . ALA A 1 104 ? 3.822 3.109 -13.327 1.00 97.31 104 ALA A C 1
ATOM 821 O O . ALA A 1 104 ? 3.685 1.887 -13.412 1.00 97.31 104 ALA A O 1
ATOM 822 N N . GLU A 1 105 ? 2.765 3.924 -13.234 1.00 97.56 105 GLU A N 1
ATOM 823 C CA . GLU A 1 105 ? 1.382 3.439 -13.218 1.00 97.56 105 GLU A CA 1
ATOM 824 C C . GLU A 1 105 ? 1.047 2.665 -14.500 1.00 97.56 105 GLU A C 1
ATOM 826 O O . GLU A 1 105 ? 0.439 1.595 -14.439 1.00 97.56 105 GLU A O 1
ATOM 831 N N . GLN A 1 106 ? 1.464 3.166 -15.667 1.00 96.88 106 GLN A N 1
ATOM 832 C CA . GLN A 1 106 ? 1.262 2.480 -16.939 1.00 96.88 106 GLN A CA 1
ATOM 833 C C . GLN A 1 106 ? 1.951 1.116 -16.944 1.00 96.88 106 GLN A C 1
ATOM 835 O O . GLN A 1 106 ? 1.327 0.126 -17.327 1.00 96.88 106 GLN A O 1
ATOM 840 N N . ARG A 1 107 ? 3.208 1.029 -16.499 1.00 97.06 107 ARG A N 1
ATOM 841 C CA . ARG A 1 107 ? 3.944 -0.236 -16.438 1.00 97.06 107 ARG A CA 1
ATOM 842 C C . ARG A 1 107 ? 3.290 -1.218 -15.471 1.00 97.06 107 ARG A C 1
ATOM 844 O O . ARG A 1 107 ? 3.120 -2.380 -15.830 1.00 97.06 107 ARG A O 1
ATOM 851 N N . ILE A 1 108 ? 2.847 -0.759 -14.301 1.00 97.19 108 ILE A N 1
ATOM 852 C CA . ILE A 1 108 ? 2.080 -1.571 -13.342 1.00 97.19 108 ILE A CA 1
ATOM 853 C C . ILE A 1 108 ? 0.794 -2.103 -13.992 1.00 97.19 108 ILE A C 1
ATOM 855 O O . ILE A 1 108 ? 0.471 -3.290 -13.903 1.00 97.19 108 ILE A O 1
ATOM 859 N N . ASN A 1 109 ? 0.086 -1.236 -14.719 1.00 94.19 109 ASN A N 1
ATOM 860 C CA . ASN A 1 109 ? -1.183 -1.557 -15.362 1.00 94.19 109 ASN A CA 1
ATOM 861 C C . ASN A 1 109 ? -1.058 -2.343 -16.671 1.00 94.19 109 ASN A C 1
ATOM 863 O O . ASN A 1 109 ? -2.058 -2.907 -17.118 1.00 94.19 109 ASN A O 1
ATOM 867 N N . THR A 1 110 ? 0.120 -2.461 -17.268 1.00 92.31 110 THR A N 1
ATOM 868 C CA . THR A 1 110 ? 0.305 -3.181 -18.541 1.00 92.31 110 THR A CA 1
ATOM 869 C C . THR A 1 110 ? 1.251 -4.365 -18.434 1.00 92.31 110 THR A C 1
ATOM 871 O O . THR A 1 110 ? 1.248 -5.204 -19.326 1.00 92.31 110 THR A O 1
ATOM 874 N N . ASN A 1 111 ? 2.044 -4.450 -17.360 1.00 93.38 111 ASN A N 1
ATOM 875 C CA . ASN A 1 111 ? 3.194 -5.346 -17.282 1.00 93.38 111 ASN A CA 1
ATOM 876 C C . ASN A 1 111 ? 4.102 -5.187 -18.521 1.00 93.38 111 ASN A C 1
ATOM 878 O O . ASN A 1 111 ? 4.552 -6.169 -19.106 1.00 93.38 111 ASN A O 1
ATOM 882 N N . SER A 1 112 ? 4.305 -3.943 -18.975 1.00 90.94 112 SER A N 1
ATOM 883 C CA . SER A 1 112 ? 5.095 -3.622 -20.166 1.00 90.94 112 SER A CA 1
ATOM 884 C C . SER A 1 112 ? 6.101 -2.498 -19.874 1.00 90.94 112 SER A C 1
ATOM 886 O O . SER A 1 112 ? 5.678 -1.372 -19.606 1.00 90.94 112 SER A O 1
ATOM 888 N N . PRO A 1 113 ? 7.421 -2.766 -19.927 1.00 94.19 113 PRO A N 1
ATOM 889 C CA . PRO A 1 113 ? 8.020 -4.086 -20.129 1.00 94.19 113 PRO A CA 1
ATOM 890 C C . PRO A 1 113 ? 7.716 -5.029 -18.956 1.00 94.19 113 PRO A C 1
ATOM 892 O O . PRO A 1 113 ? 7.552 -4.577 -17.815 1.00 94.19 113 PRO A O 1
ATOM 895 N N . ALA A 1 114 ? 7.669 -6.329 -19.256 1.00 91.88 114 ALA A N 1
ATOM 896 C CA . ALA A 1 114 ? 7.291 -7.358 -18.295 1.00 91.88 114 ALA A CA 1
ATOM 897 C C . ALA A 1 114 ? 8.240 -7.412 -17.095 1.00 91.88 114 ALA A C 1
ATOM 899 O O . ALA A 1 114 ? 9.461 -7.304 -17.237 1.00 91.88 114 ALA A O 1
ATOM 900 N N . PHE A 1 115 ? 7.672 -7.581 -15.903 1.00 95.56 115 PHE A N 1
ATOM 901 C CA . PHE A 1 115 ? 8.425 -7.954 -14.712 1.00 95.56 115 PHE A CA 1
ATOM 902 C C . PHE A 1 115 ? 8.770 -9.441 -14.775 1.00 95.56 115 PHE A C 1
ATOM 904 O O . PHE A 1 115 ? 7.970 -10.256 -15.230 1.00 95.56 115 PHE A O 1
ATOM 911 N N . ILE A 1 116 ? 9.966 -9.788 -14.304 1.00 93.56 116 ILE A N 1
ATOM 912 C CA . ILE A 1 116 ? 10.468 -11.169 -14.314 1.00 93.56 116 ILE A CA 1
ATOM 913 C C . ILE A 1 116 ? 9.656 -12.049 -13.352 1.00 93.56 116 ILE A C 1
ATOM 915 O O . ILE A 1 116 ? 9.394 -13.212 -13.639 1.00 93.56 116 ILE A O 1
ATOM 919 N N . ASN A 1 117 ? 9.265 -11.494 -12.206 1.00 94.12 117 ASN A N 1
ATOM 920 C CA . ASN A 1 117 ? 8.480 -12.155 -11.170 1.00 94.12 117 ASN A CA 1
ATOM 921 C C . ASN A 1 117 ? 7.761 -11.105 -10.301 1.00 94.12 117 ASN A C 1
ATOM 923 O O . ASN A 1 117 ? 7.886 -9.896 -10.520 1.00 94.12 117 ASN A O 1
ATOM 927 N N . ASP A 1 118 ? 6.999 -11.574 -9.318 1.00 96.00 118 ASP A N 1
ATOM 928 C CA . ASP A 1 118 ? 6.248 -10.735 -8.383 1.00 96.00 118 ASP A CA 1
ATOM 929 C C . ASP A 1 118 ? 7.146 -9.946 -7.424 1.00 96.00 118 ASP A C 1
ATOM 931 O O . ASP A 1 118 ? 6.760 -8.866 -6.990 1.00 96.00 118 ASP A O 1
ATOM 935 N N . ASP A 1 119 ? 8.355 -10.433 -7.140 1.00 98.25 119 ASP A N 1
ATOM 936 C CA . ASP A 1 119 ? 9.345 -9.693 -6.358 1.00 98.25 119 ASP A CA 1
ATOM 937 C C . ASP A 1 119 ? 9.815 -8.431 -7.098 1.00 98.25 119 ASP A C 1
ATOM 939 O O . ASP A 1 119 ? 9.721 -7.323 -6.573 1.00 98.25 119 ASP A O 1
ATOM 943 N N . ALA A 1 120 ? 10.209 -8.560 -8.369 1.00 98.06 120 ALA A N 1
ATOM 944 C CA . ALA A 1 120 ? 10.572 -7.423 -9.215 1.00 98.06 120 ALA A CA 1
ATOM 945 C C . ALA A 1 120 ? 9.397 -6.452 -9.415 1.00 98.06 120 ALA A C 1
ATOM 947 O O . ALA A 1 120 ? 9.592 -5.235 -9.475 1.00 98.06 120 ALA A O 1
ATOM 948 N N . PHE A 1 121 ? 8.174 -6.982 -9.507 1.00 98.50 121 PHE A N 1
ATOM 949 C CA . PHE A 1 121 ? 6.960 -6.174 -9.545 1.00 98.50 121 PHE A CA 1
ATOM 950 C C . PHE A 1 121 ? 6.754 -5.391 -8.241 1.00 98.50 121 PHE A C 1
ATOM 952 O O . PHE A 1 121 ? 6.536 -4.182 -8.286 1.00 98.50 121 PHE A O 1
ATOM 959 N N . GLY A 1 122 ? 6.876 -6.049 -7.087 1.00 98.50 122 GLY A N 1
ATOM 960 C CA . GLY A 1 122 ? 6.698 -5.435 -5.771 1.00 98.50 122 GLY A CA 1
ATOM 961 C C . GLY A 1 122 ? 7.740 -4.373 -5.465 1.00 98.50 122 GLY A C 1
ATOM 962 O O . GLY A 1 122 ? 7.377 -3.284 -5.033 1.00 98.50 122 GLY A O 1
ATOM 963 N N . ILE A 1 123 ? 9.006 -4.630 -5.807 1.00 98.56 123 ILE A N 1
ATOM 964 C CA . ILE A 1 123 ? 10.080 -3.632 -5.736 1.00 98.56 123 ILE A CA 1
ATOM 965 C C . ILE A 1 123 ? 9.694 -2.397 -6.544 1.00 98.56 123 ILE A C 1
ATOM 967 O O . ILE A 1 123 ? 9.808 -1.277 -6.048 1.00 98.56 123 ILE A O 1
ATOM 971 N N . HIS A 1 124 ? 9.217 -2.581 -7.778 1.00 98.12 124 HIS A N 1
ATOM 972 C CA . HIS A 1 124 ? 8.827 -1.456 -8.617 1.00 98.12 124 HIS A CA 1
ATOM 973 C C . HIS A 1 124 ? 7.652 -0.680 -8.018 1.00 98.12 124 HIS A C 1
ATOM 975 O O . HIS A 1 124 ? 7.719 0.543 -7.961 1.00 98.12 124 HIS A O 1
ATOM 981 N N . VAL A 1 125 ? 6.610 -1.358 -7.531 1.00 98.50 125 VAL A N 1
ATOM 982 C CA . VAL A 1 125 ? 5.457 -0.714 -6.879 1.00 98.50 125 VAL A CA 1
ATOM 983 C C . VAL A 1 125 ? 5.885 0.080 -5.638 1.00 98.50 125 VAL A C 1
ATOM 985 O O . VAL A 1 125 ? 5.541 1.259 -5.535 1.00 98.50 125 VAL A O 1
ATOM 988 N N . GLU A 1 126 ? 6.654 -0.537 -4.733 1.00 97.88 126 GLU A N 1
ATOM 989 C CA . GLU A 1 126 ? 7.097 0.053 -3.462 1.00 97.88 126 GLU A CA 1
ATOM 990 C C . GLU A 1 126 ? 7.987 1.286 -3.689 1.00 97.88 126 GLU A C 1
ATOM 992 O O . GLU A 1 126 ? 7.770 2.341 -3.094 1.00 97.88 126 GLU A O 1
ATOM 997 N N . THR A 1 127 ? 8.961 1.182 -4.596 1.00 95.62 127 THR A N 1
ATOM 998 C CA . THR A 1 127 ? 9.973 2.230 -4.832 1.00 95.62 127 THR A CA 1
ATOM 999 C C . THR A 1 127 ? 9.522 3.364 -5.751 1.00 95.62 127 THR A C 1
ATOM 1001 O O . THR A 1 127 ? 10.230 4.364 -5.865 1.00 95.62 127 THR A O 1
ATOM 1004 N N . THR A 1 128 ? 8.361 3.238 -6.402 1.00 95.56 128 THR A N 1
ATOM 1005 C CA . THR A 1 128 ? 7.837 4.269 -7.308 1.00 95.56 128 THR A CA 1
ATOM 1006 C C . THR A 1 128 ? 6.560 4.896 -6.759 1.00 95.56 128 THR A C 1
ATOM 1008 O O . THR A 1 128 ? 6.600 5.921 -6.080 1.00 95.56 128 THR A O 1
ATOM 1011 N N . ILE A 1 129 ? 5.411 4.297 -7.057 1.00 96.69 129 ILE A N 1
ATOM 1012 C CA . ILE A 1 129 ? 4.113 4.942 -6.900 1.00 96.69 129 ILE A CA 1
ATOM 1013 C C . ILE A 1 129 ? 3.566 4.820 -5.478 1.00 96.69 129 ILE A C 1
ATOM 1015 O O . ILE A 1 129 ? 2.899 5.738 -5.013 1.00 96.69 129 ILE A O 1
ATOM 1019 N N . HIS A 1 130 ? 3.862 3.727 -4.768 1.00 97.00 130 HIS A N 1
ATOM 1020 C CA . HIS A 1 130 ? 3.317 3.465 -3.435 1.00 97.00 130 HIS A CA 1
ATOM 1021 C C . HIS A 1 130 ? 3.670 4.572 -2.433 1.00 97.00 130 HIS A C 1
ATOM 1023 O O . HIS A 1 130 ? 2.780 5.182 -1.841 1.00 97.00 130 HIS A O 1
ATOM 1029 N N . ASN A 1 131 ? 4.963 4.882 -2.295 1.00 91.56 131 ASN A N 1
ATOM 1030 C CA . ASN A 1 131 ? 5.431 5.902 -1.354 1.00 91.56 131 ASN A CA 1
ATOM 1031 C C . ASN A 1 131 ? 4.871 7.290 -1.694 1.00 91.56 131 ASN A C 1
ATOM 1033 O O . ASN A 1 131 ? 4.528 8.061 -0.799 1.00 91.56 131 ASN A O 1
ATOM 1037 N N . TRP A 1 132 ? 4.721 7.592 -2.988 1.00 95.81 132 TRP A N 1
ATOM 1038 C CA . TRP A 1 132 ? 4.085 8.827 -3.436 1.00 95.81 132 TRP A CA 1
ATOM 1039 C C . TRP A 1 132 ? 2.603 8.895 -3.038 1.00 95.81 132 TRP A C 1
ATOM 1041 O O . TRP A 1 132 ? 2.159 9.947 -2.582 1.00 95.81 132 TRP A O 1
ATOM 1051 N N . ILE A 1 133 ? 1.847 7.793 -3.142 1.00 97.56 133 ILE A N 1
ATOM 1052 C CA . ILE A 1 133 ? 0.405 7.773 -2.842 1.00 97.56 133 ILE A CA 1
ATOM 1053 C C . ILE A 1 133 ? 0.116 8.236 -1.405 1.00 97.56 133 ILE A C 1
ATOM 1055 O O . ILE A 1 133 ? -0.802 9.031 -1.213 1.00 97.56 133 ILE A O 1
ATOM 1059 N N . HIS A 1 134 ? 0.901 7.813 -0.407 1.00 96.19 134 HIS A N 1
ATOM 1060 C CA . HIS A 1 134 ? 0.717 8.261 0.984 1.00 96.19 134 HIS A CA 1
ATOM 1061 C C . HIS A 1 134 ? 0.770 9.791 1.119 1.00 96.19 134 HIS A C 1
ATOM 1063 O O . HIS A 1 134 ? -0.101 10.403 1.743 1.00 96.19 134 HIS A O 1
ATOM 1069 N N . GLY A 1 135 ? 1.764 10.423 0.487 1.00 94.50 135 GLY A N 1
ATOM 1070 C CA . GLY A 1 135 ? 1.892 11.881 0.458 1.00 94.50 135 GLY A CA 1
ATOM 1071 C C . GLY A 1 135 ? 0.812 12.555 -0.391 1.00 94.50 135 GLY A C 1
ATOM 1072 O O . GLY A 1 135 ? 0.255 13.577 0.012 1.00 94.50 135 GLY A O 1
ATOM 1073 N N . ALA A 1 136 ? 0.473 11.966 -1.538 1.00 96.56 136 ALA A N 1
ATOM 1074 C CA . ALA A 1 136 ? -0.523 12.496 -2.461 1.00 96.56 136 ALA A CA 1
ATOM 1075 C C . ALA A 1 136 ? -1.919 12.544 -1.834 1.00 96.56 136 ALA A C 1
ATOM 1077 O O . ALA A 1 136 ? -2.619 13.540 -2.000 1.00 96.56 136 ALA A O 1
ATOM 1078 N N . VAL A 1 137 ? -2.305 11.527 -1.056 1.00 96.56 137 VAL A N 1
ATOM 1079 C CA . VAL A 1 137 ? -3.573 11.519 -0.310 1.00 96.56 137 VAL A CA 1
ATOM 1080 C C . VAL A 1 137 ? -3.664 12.712 0.637 1.00 96.56 137 VAL A C 1
ATOM 1082 O O . VAL A 1 137 ? -4.672 13.416 0.635 1.00 96.56 137 VAL A O 1
ATOM 1085 N N . ALA A 1 138 ? -2.602 12.988 1.396 1.00 94.19 138 ALA A N 1
ATOM 1086 C CA . ALA A 1 138 ? -2.560 14.136 2.299 1.00 94.19 138 ALA A CA 1
ATOM 1087 C C . ALA A 1 138 ? -2.605 15.486 1.561 1.00 94.19 138 ALA A C 1
ATOM 1089 O O . ALA A 1 138 ? -3.167 16.446 2.084 1.00 94.19 138 ALA A O 1
ATOM 1090 N N . ALA A 1 139 ? -2.023 15.562 0.361 1.00 94.25 139 ALA A N 1
ATOM 1091 C CA . ALA A 1 139 ? -1.919 16.791 -0.426 1.00 94.25 139 ALA A CA 1
ATOM 1092 C C . ALA A 1 139 ? -3.115 17.054 -1.361 1.00 94.25 139 ALA A C 1
ATOM 1094 O O . ALA A 1 139 ? -3.229 18.151 -1.906 1.00 94.25 139 ALA A O 1
ATOM 1095 N N . THR A 1 140 ? -3.996 16.074 -1.582 1.00 96.56 140 THR A N 1
ATOM 1096 C CA . THR A 1 140 ? -5.086 16.174 -2.565 1.00 96.56 140 THR A CA 1
ATOM 1097 C C . THR A 1 140 ? -6.237 17.038 -2.037 1.00 96.56 140 THR A C 1
ATOM 1099 O O . THR A 1 140 ? -6.935 16.620 -1.108 1.00 96.56 140 THR A O 1
ATOM 1102 N N . PRO A 1 141 ? -6.533 18.203 -2.652 1.00 94.44 141 PRO A N 1
ATOM 1103 C CA . PRO A 1 141 ? -7.556 19.119 -2.140 1.00 94.44 141 PRO A CA 1
ATOM 1104 C C . PRO A 1 141 ? -8.960 18.507 -2.091 1.00 94.44 141 PRO A C 1
ATOM 1106 O O . PRO A 1 141 ? -9.727 18.794 -1.177 1.00 94.44 141 PRO A O 1
ATOM 1109 N N . ALA A 1 142 ? -9.284 17.625 -3.042 1.00 95.94 142 ALA A N 1
ATOM 1110 C CA . ALA A 1 142 ? -10.587 16.967 -3.116 1.00 95.94 142 ALA A CA 1
ATOM 1111 C C . ALA A 1 142 ? -10.880 16.057 -1.911 1.00 95.94 142 ALA A C 1
ATOM 1113 O O . ALA A 1 142 ? -12.045 15.824 -1.595 1.00 95.94 142 ALA A O 1
ATOM 1114 N N . PHE A 1 143 ? -9.846 15.551 -1.230 1.00 94.75 143 PHE A N 1
ATOM 1115 C CA . PHE A 1 143 ? -10.020 14.701 -0.050 1.00 94.75 143 PHE A CA 1
ATOM 1116 C C . PHE A 1 143 ? -10.206 15.509 1.237 1.00 94.75 143 PHE A C 1
ATOM 1118 O O . PHE A 1 143 ? -10.784 14.985 2.185 1.00 94.75 143 PHE A O 1
ATOM 1125 N N . ASN A 1 144 ? -9.774 16.778 1.257 1.00 94.00 144 ASN A N 1
ATOM 1126 C CA . ASN A 1 144 ? -9.999 17.734 2.346 1.00 94.00 144 ASN A CA 1
ATOM 1127 C C . ASN A 1 144 ? -9.726 17.150 3.750 1.00 94.00 144 ASN A C 1
ATOM 1129 O O . ASN A 1 144 ? -10.560 17.229 4.656 1.00 94.00 144 ASN A O 1
ATOM 1133 N N . LEU A 1 145 ? -8.566 16.507 3.915 1.00 93.38 145 LEU A N 1
ATOM 1134 C CA . LEU A 1 145 ? -8.220 15.821 5.159 1.00 93.38 145 LEU A CA 1
ATOM 1135 C C . LEU A 1 145 ? -7.859 16.818 6.268 1.00 93.38 145 LEU A C 1
ATOM 1137 O O . LEU A 1 145 ? -7.097 17.754 6.014 1.00 93.38 145 LEU A O 1
ATOM 1141 N N . PRO A 1 146 ? -8.325 16.614 7.514 1.00 94.12 146 PRO A N 1
ATOM 1142 C CA . PRO A 1 146 ? -7.864 17.396 8.656 1.00 94.12 146 PRO A CA 1
ATOM 1143 C C . PRO A 1 146 ? -6.342 17.268 8.856 1.00 94.12 146 PRO A C 1
ATOM 1145 O O . PRO A 1 146 ? -5.798 16.188 8.613 1.00 94.12 146 PRO A O 1
ATOM 1148 N N . PRO A 1 147 ? -5.644 18.294 9.384 1.00 93.31 147 PRO A N 1
ATOM 1149 C CA . PRO A 1 147 ? -4.189 18.249 9.581 1.00 93.31 147 PRO A CA 1
ATOM 1150 C C . PRO A 1 147 ? -3.691 17.038 10.383 1.00 93.31 147 PRO A C 1
ATOM 1152 O O . PRO A 1 147 ? -2.660 16.459 10.051 1.00 93.31 147 PRO A O 1
ATOM 1155 N N . ALA A 1 148 ? -4.446 16.616 11.403 1.00 91.50 148 ALA A N 1
ATOM 1156 C CA . ALA A 1 148 ? -4.114 15.433 12.197 1.00 91.50 148 ALA A CA 1
ATOM 1157 C C . ALA A 1 148 ? -4.127 14.143 11.358 1.00 91.50 148 ALA A C 1
ATOM 1159 O O . ALA A 1 148 ? -3.240 13.306 11.486 1.00 91.50 148 ALA A O 1
ATOM 1160 N N . GLU A 1 149 ? -5.097 13.998 10.455 1.00 93.12 149 GLU A N 1
ATOM 1161 C CA . GLU A 1 149 ? -5.171 12.837 9.571 1.00 93.12 149 GLU A CA 1
ATOM 1162 C C . GLU A 1 149 ? -4.095 12.877 8.483 1.00 93.12 149 GLU A C 1
ATOM 1164 O O . GLU A 1 149 ? -3.495 11.847 8.175 1.00 93.12 149 GLU A O 1
ATOM 1169 N N . GLN A 1 150 ? -3.799 14.067 7.950 1.00 93.50 150 GLN A N 1
ATOM 1170 C CA . GLN A 1 150 ? -2.680 14.255 7.029 1.00 93.50 150 GLN A CA 1
ATOM 1171 C C . GLN A 1 150 ? -1.362 13.792 7.658 1.00 93.50 150 GLN A C 1
ATOM 1173 O O . GLN A 1 150 ? -0.572 13.142 6.984 1.00 93.50 150 GLN A O 1
ATOM 1178 N N . ALA A 1 151 ? -1.111 14.113 8.932 1.00 92.62 151 ALA A N 1
ATOM 1179 C CA . ALA A 1 151 ? 0.084 13.653 9.639 1.00 92.62 151 ALA A CA 1
ATOM 1180 C C . ALA A 1 151 ? 0.117 12.120 9.750 1.00 92.62 151 ALA A C 1
ATOM 1182 O O . ALA A 1 151 ? 1.099 11.501 9.355 1.00 92.62 151 ALA A O 1
ATOM 1183 N N . ILE A 1 152 ? -0.993 11.504 10.173 1.00 94.50 152 ILE A N 1
ATOM 1184 C CA . ILE A 1 152 ? -1.097 10.047 10.343 1.00 94.50 152 ILE A CA 1
ATOM 1185 C C . ILE A 1 152 ? -0.807 9.294 9.040 1.00 94.50 152 ILE A C 1
ATOM 1187 O O . ILE A 1 152 ? -0.005 8.362 9.047 1.00 94.50 152 ILE A O 1
ATOM 1191 N N . ILE A 1 153 ? -1.428 9.676 7.917 1.00 94.12 153 ILE A N 1
ATOM 1192 C CA . ILE A 1 153 ? -1.318 8.910 6.661 1.00 94.12 153 ILE A CA 1
ATOM 1193 C C . ILE A 1 153 ? 0.086 8.952 6.036 1.00 94.12 153 ILE A C 1
ATOM 1195 O O . ILE A 1 153 ? 0.448 8.035 5.297 1.00 94.12 153 ILE A O 1
ATOM 1199 N N . LYS A 1 154 ? 0.878 9.988 6.346 1.00 90.62 154 LYS A N 1
ATOM 1200 C CA . LYS A 1 154 ? 2.255 10.171 5.855 1.00 90.62 154 LYS A CA 1
ATOM 1201 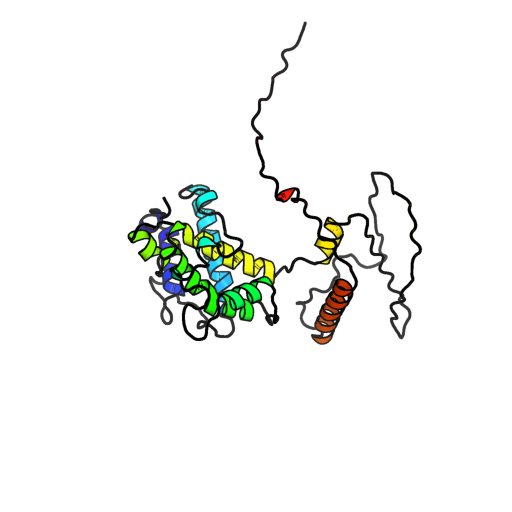C C . LYS A 1 154 ? 3.306 9.438 6.691 1.00 90.62 154 LYS A C 1
ATOM 1203 O O . LYS A 1 154 ? 4.452 9.343 6.263 1.00 90.62 154 LYS A O 1
ATOM 1208 N N . GLU A 1 155 ? 2.946 8.977 7.883 1.00 90.94 155 GLU A N 1
ATOM 1209 C CA . GLU A 1 155 ? 3.880 8.420 8.860 1.00 90.94 155 GLU A CA 1
ATOM 1210 C C . GLU A 1 155 ? 3.677 6.910 9.054 1.00 90.94 155 GLU A C 1
ATOM 1212 O O . GLU A 1 155 ? 2.765 6.293 8.504 1.00 90.94 155 GLU A O 1
ATOM 1217 N N . LEU A 1 156 ? 4.504 6.300 9.911 1.00 91.94 156 LEU A N 1
ATOM 1218 C CA . LEU A 1 156 ? 4.432 4.873 10.266 1.00 91.94 156 LEU A CA 1
ATOM 1219 C C . LEU A 1 156 ? 3.145 4.485 11.026 1.00 91.94 156 LEU A C 1
ATOM 1221 O O . LEU A 1 156 ? 2.937 3.323 11.377 1.00 91.94 156 LEU A O 1
ATOM 1225 N N . HIS A 1 157 ? 2.277 5.462 11.279 1.00 90.69 157 HIS A N 1
ATOM 1226 C CA . HIS A 1 157 ? 0.971 5.327 11.911 1.00 90.69 157 HIS A CA 1
ATOM 1227 C C . HIS A 1 157 ? -0.188 5.263 10.905 1.00 90.69 157 HIS A C 1
ATOM 1229 O O . HIS A 1 157 ? -1.341 5.179 11.327 1.00 90.69 157 HIS A O 1
ATOM 1235 N N . SER A 1 158 ? 0.101 5.265 9.602 1.00 95.81 158 SER A N 1
ATOM 1236 C CA . SER A 1 158 ? -0.877 5.280 8.506 1.00 95.81 158 SER A CA 1
ATOM 1237 C C . SER A 1 158 ? -2.001 4.252 8.650 1.00 95.81 158 SER A C 1
ATOM 1239 O O . SER A 1 158 ? -3.154 4.584 8.389 1.00 95.81 158 SER A O 1
ATOM 1241 N N . VAL A 1 159 ? -1.696 3.058 9.162 1.00 97.00 159 VAL A N 1
ATOM 1242 C CA . VAL A 1 159 ? -2.621 1.958 9.499 1.00 97.00 159 VAL A CA 1
ATOM 1243 C C . VAL A 1 159 ? -3.840 2.361 10.354 1.00 97.00 159 VAL A C 1
ATOM 1245 O O . VAL A 1 159 ? -4.896 1.725 10.283 1.00 97.00 159 VAL A O 1
ATOM 1248 N N . GLN A 1 160 ? -3.746 3.458 11.108 1.00 96.88 160 GLN A N 1
ATOM 1249 C CA . GLN A 1 160 ? -4.866 4.015 11.873 1.00 96.88 160 GLN A CA 1
ATOM 1250 C C . GLN A 1 160 ? -5.917 4.711 11.000 1.00 96.88 160 GLN A C 1
ATOM 1252 O O . GLN A 1 160 ? -7.059 4.892 11.428 1.00 96.88 160 GLN A O 1
ATOM 1257 N N . SER A 1 161 ? -5.549 5.131 9.790 1.00 97.00 161 SER A N 1
ATOM 1258 C CA . SER A 1 161 ? -6.446 5.797 8.856 1.00 97.00 161 SER A CA 1
ATOM 1259 C C . SER A 1 161 ? -7.115 4.796 7.917 1.00 97.00 161 SER A C 1
ATOM 1261 O O . SER A 1 161 ? -6.488 3.898 7.365 1.00 97.00 161 SER A O 1
ATOM 1263 N N . THR A 1 162 ? -8.400 5.003 7.644 1.00 96.75 162 THR A N 1
ATOM 1264 C CA . THR A 1 162 ? -9.157 4.261 6.630 1.00 96.75 162 THR A CA 1
ATOM 1265 C C . THR A 1 162 ? -8.544 4.397 5.229 1.00 96.75 162 THR A C 1
ATOM 1267 O O . THR A 1 162 ? -8.696 3.487 4.415 1.00 96.75 162 THR A O 1
ATOM 1270 N N . TRP A 1 163 ? -7.782 5.468 4.959 1.00 97.44 163 TRP A N 1
ATOM 1271 C CA . TRP A 1 163 ? -7.041 5.634 3.705 1.00 97.44 163 TRP A CA 1
ATOM 1272 C C . TRP A 1 163 ? -5.957 4.577 3.513 1.00 97.44 163 TRP A C 1
ATOM 1274 O O . TRP A 1 163 ? -5.755 4.152 2.381 1.00 97.44 163 TRP A O 1
ATOM 1284 N N . PHE A 1 164 ? -5.326 4.080 4.582 1.00 97.69 164 PHE A N 1
ATOM 1285 C CA . PHE A 1 164 ? -4.353 2.989 4.486 1.00 97.69 164 PHE A CA 1
ATOM 1286 C C . PHE A 1 164 ? -4.948 1.767 3.783 1.00 97.69 164 PHE A C 1
ATOM 1288 O O . PHE A 1 164 ? -4.363 1.256 2.836 1.00 97.69 164 PHE A O 1
ATOM 1295 N N . TYR A 1 165 ? -6.161 1.354 4.149 1.00 97.81 165 TYR A N 1
ATOM 1296 C CA . TYR A 1 165 ? -6.822 0.194 3.536 1.00 97.81 165 TYR A CA 1
ATOM 1297 C C . TYR A 1 165 ? -7.231 0.448 2.084 1.00 97.81 165 TYR A C 1
ATOM 1299 O O . TYR A 1 165 ? -7.252 -0.476 1.275 1.00 97.81 165 TYR A O 1
ATOM 1307 N N . LYS A 1 166 ? -7.506 1.705 1.715 1.00 97.69 166 LYS A N 1
ATOM 1308 C CA . LYS A 1 166 ? -7.747 2.078 0.314 1.00 97.69 166 LYS A CA 1
ATOM 1309 C C . LYS A 1 166 ? -6.469 1.971 -0.517 1.00 97.69 166 LYS A C 1
ATOM 1311 O O . LYS A 1 166 ? -6.502 1.393 -1.604 1.00 97.69 166 LYS A O 1
ATOM 1316 N N . ILE A 1 167 ? -5.359 2.487 0.016 1.00 98.12 167 ILE A N 1
ATOM 1317 C CA . ILE A 1 167 ? -4.028 2.473 -0.605 1.00 98.12 167 ILE A CA 1
ATOM 1318 C C . ILE A 1 167 ? -3.513 1.038 -0.728 1.00 98.12 167 ILE A C 1
ATOM 1320 O O . ILE A 1 167 ? -3.199 0.589 -1.826 1.00 98.12 167 ILE A O 1
ATOM 1324 N N . HIS A 1 168 ? -3.473 0.283 0.366 1.00 98.50 168 HIS A N 1
ATOM 1325 C CA . HIS A 1 168 ? -2.969 -1.087 0.340 1.00 98.50 168 HIS A CA 1
ATOM 1326 C C . HIS A 1 168 ? -3.939 -2.055 -0.338 1.00 98.50 168 HIS A C 1
ATOM 1328 O O . HIS A 1 168 ? -3.491 -3.026 -0.936 1.00 98.50 168 HIS A O 1
ATOM 1334 N N . GLY A 1 169 ? -5.239 -1.748 -0.380 1.00 98.00 169 GLY A N 1
ATOM 1335 C CA . GLY A 1 169 ? -6.186 -2.444 -1.249 1.00 98.00 169 GLY A CA 1
ATOM 1336 C C . GLY A 1 169 ? -5.867 -2.275 -2.743 1.00 98.00 169 GLY A C 1
ATOM 1337 O O . GLY A 1 169 ? -5.991 -3.232 -3.502 1.00 98.00 169 GLY A O 1
ATOM 1338 N N . LEU A 1 170 ? -5.385 -1.100 -3.169 1.00 98.44 170 LEU A N 1
ATOM 1339 C CA . LEU A 1 170 ? -4.887 -0.887 -4.537 1.00 98.44 170 LEU A CA 1
ATOM 1340 C C . LEU A 1 170 ? -3.615 -1.684 -4.817 1.00 98.44 170 LEU A C 1
ATOM 1342 O O . LEU A 1 170 ? -3.498 -2.312 -5.868 1.00 98.44 170 LEU A O 1
ATOM 1346 N N . VAL A 1 171 ? -2.679 -1.676 -3.869 1.00 98.62 171 VAL A N 1
ATOM 1347 C CA . VAL A 1 171 ? -1.447 -2.473 -3.938 1.00 98.62 171 VAL A CA 1
ATOM 1348 C C . VAL A 1 171 ? -1.777 -3.963 -4.068 1.00 98.62 171 VAL A C 1
ATOM 1350 O O . VAL A 1 171 ? -1.229 -4.654 -4.928 1.00 98.62 171 VAL A O 1
ATOM 1353 N N . ASP A 1 172 ? -2.726 -4.444 -3.269 1.00 98.06 172 ASP A N 1
ATOM 1354 C CA . ASP A 1 172 ? -3.197 -5.823 -3.289 1.00 98.06 172 ASP A CA 1
ATOM 1355 C C . ASP A 1 172 ? -3.898 -6.195 -4.600 1.00 98.06 172 ASP A C 1
ATOM 1357 O O . ASP A 1 172 ? -3.662 -7.264 -5.174 1.00 98.06 172 ASP A O 1
ATOM 1361 N N . TYR A 1 173 ? -4.722 -5.282 -5.118 1.00 96.56 173 TYR A N 1
ATOM 1362 C CA . TYR A 1 173 ? -5.366 -5.419 -6.417 1.00 96.56 173 TYR A CA 1
ATOM 1363 C C . TYR A 1 173 ? -4.332 -5.544 -7.542 1.00 96.56 173 TYR A C 1
ATOM 1365 O O . TYR A 1 173 ? -4.444 -6.433 -8.392 1.00 96.56 173 TYR A O 1
ATOM 1373 N N . TRP A 1 174 ? -3.298 -4.699 -7.538 1.00 97.69 174 TRP A N 1
ATOM 1374 C CA . TRP A 1 174 ? -2.199 -4.774 -8.496 1.00 97.69 174 TRP A CA 1
ATOM 1375 C C . TRP A 1 174 ? -1.468 -6.111 -8.433 1.00 97.69 174 TRP A C 1
ATOM 1377 O O . TRP A 1 174 ? -1.254 -6.730 -9.478 1.00 97.69 174 TRP A O 1
ATOM 1387 N N . TRP A 1 175 ? -1.139 -6.590 -7.232 1.00 97.81 175 TRP A N 1
ATOM 1388 C CA . TRP A 1 175 ? -0.466 -7.876 -7.054 1.00 97.81 175 TRP A CA 1
ATOM 1389 C C . TRP A 1 175 ? -1.323 -9.053 -7.506 1.00 97.81 175 TRP A C 1
ATOM 1391 O O . TRP A 1 175 ? -0.864 -9.894 -8.275 1.00 97.81 175 TRP A O 1
ATOM 1401 N N . THR A 1 176 ? -2.599 -9.073 -7.129 1.00 94.25 176 THR A N 1
ATOM 1402 C CA . THR A 1 176 ? -3.544 -10.115 -7.547 1.00 94.25 176 THR A CA 1
ATOM 1403 C C . THR A 1 176 ? -3.691 -10.156 -9.065 1.00 94.25 176 THR A C 1
ATOM 1405 O O . THR A 1 176 ? -3.687 -11.230 -9.662 1.00 94.25 176 THR A O 1
ATOM 1408 N N . ARG A 1 177 ? -3.768 -8.991 -9.715 1.00 93.75 177 ARG A N 1
ATOM 1409 C CA . ARG A 1 177 ? -3.836 -8.896 -11.177 1.00 93.75 177 ARG A CA 1
ATOM 1410 C C . ARG A 1 177 ? -2.529 -9.316 -11.853 1.00 93.75 177 ARG A C 1
ATOM 1412 O O . ARG A 1 177 ? -2.570 -9.798 -12.978 1.00 93.75 177 ARG A O 1
ATOM 1419 N N . PHE A 1 178 ? -1.388 -9.114 -11.197 1.00 93.38 178 PHE A N 1
ATOM 1420 C CA . PHE A 1 178 ? -0.093 -9.583 -11.680 1.00 93.38 178 PHE A CA 1
ATOM 1421 C C . PHE A 1 178 ? 0.039 -11.110 -11.579 1.00 93.38 178 PHE A C 1
ATOM 1423 O O . PHE A 1 178 ? 0.471 -11.739 -12.539 1.00 93.38 178 PHE A O 1
ATOM 1430 N N . LEU A 1 179 ? -0.367 -11.708 -10.453 1.00 88.62 179 LEU A N 1
ATOM 1431 C CA . LEU A 1 179 ? -0.339 -13.163 -10.236 1.00 88.62 179 LEU A CA 1
ATOM 1432 C C . LEU A 1 179 ? -1.375 -13.908 -11.084 1.00 88.62 179 LEU A C 1
ATOM 1434 O O . LEU A 1 179 ? -1.154 -15.040 -11.510 1.00 88.62 179 LEU A O 1
ATOM 1438 N N . HIS A 1 180 ? -2.514 -13.266 -11.325 1.00 84.44 180 HIS A N 1
ATOM 1439 C CA . HIS A 1 180 ? -3.611 -13.795 -12.119 1.00 84.44 180 HIS A CA 1
ATOM 1440 C C . HIS A 1 180 ? -3.917 -12.818 -13.253 1.00 84.44 180 HIS A C 1
ATOM 1442 O O . HIS A 1 180 ? -4.974 -12.169 -13.238 1.00 84.44 180 HIS A O 1
ATOM 1448 N N . PRO A 1 181 ? -3.001 -12.678 -14.236 1.00 73.75 181 PRO A N 1
ATOM 1449 C CA . PRO A 1 181 ? -3.292 -11.879 -15.410 1.00 73.75 181 PRO A CA 1
ATOM 1450 C C . PRO A 1 181 ? -4.572 -12.452 -16.004 1.00 73.75 181 PRO A C 1
ATOM 1452 O O . PRO A 1 181 ? -4.708 -13.669 -16.148 1.00 73.75 181 PRO A O 1
ATOM 1455 N N . LYS A 1 182 ? -5.568 -11.593 -16.250 1.00 61.66 182 LYS A N 1
ATOM 1456 C CA . LYS A 1 182 ? -6.828 -12.039 -16.848 1.00 61.66 182 LYS A CA 1
ATOM 1457 C C . LYS A 1 182 ? -6.465 -12.828 -18.100 1.00 61.66 182 LYS A C 1
ATOM 1459 O O . LYS A 1 182 ? -5.922 -12.247 -19.033 1.00 61.66 182 LYS A O 1
ATOM 1464 N N . ASN A 1 183 ? -6.738 -14.133 -18.101 1.00 52.53 183 ASN A N 1
ATOM 1465 C CA . ASN A 1 183 ? -6.582 -14.944 -19.299 1.00 52.53 183 ASN A CA 1
ATOM 1466 C C . ASN A 1 183 ? -7.416 -14.263 -20.382 1.00 52.53 183 ASN A C 1
ATOM 1468 O O . ASN A 1 183 ? -8.645 -14.256 -20.275 1.00 52.53 183 ASN A O 1
ATOM 1472 N N . ALA A 1 184 ? -6.773 -13.696 -21.403 1.00 48.94 184 ALA A N 1
ATOM 1473 C CA . ALA A 1 184 ? -7.464 -13.115 -22.551 1.00 48.94 184 ALA A CA 1
ATOM 1474 C C . ALA A 1 184 ? -8.483 -14.118 -23.127 1.00 48.94 184 ALA A C 1
ATOM 1476 O O . ALA A 1 184 ? -9.586 -13.745 -23.512 1.00 48.94 184 ALA A O 1
ATOM 1477 N N . PHE A 1 185 ? -8.182 -15.418 -23.027 1.00 44.72 185 PHE A N 1
ATOM 1478 C CA . PHE A 1 185 ? -9.098 -16.524 -23.307 1.00 44.72 185 PHE A CA 1
ATOM 1479 C C . PHE A 1 185 ? -10.415 -16.487 -22.527 1.00 44.72 185 PHE A C 1
ATOM 1481 O O . PHE A 1 185 ? -11.471 -16.683 -23.121 1.00 44.72 185 PHE A O 1
ATOM 1488 N N . LYS A 1 186 ? -10.391 -16.221 -21.216 1.00 49.28 186 LYS A N 1
ATOM 1489 C CA . LYS A 1 186 ? -11.616 -16.147 -20.407 1.00 49.28 186 LYS A CA 1
ATOM 1490 C C . LYS A 1 186 ? -12.470 -14.954 -20.827 1.00 49.28 186 LYS A C 1
ATOM 1492 O O . LYS A 1 186 ? -13.681 -15.076 -20.926 1.00 49.28 186 LYS A O 1
ATOM 1497 N N . GLU A 1 187 ? -11.842 -13.829 -21.160 1.00 46.75 187 GLU A N 1
ATOM 1498 C CA . GLU A 1 187 ? -12.553 -12.657 -21.670 1.00 46.75 187 GLU A CA 1
ATOM 1499 C C . GLU A 1 187 ? -13.137 -12.884 -23.073 1.00 46.75 187 GLU A C 1
ATOM 1501 O O . GLU A 1 187 ? -14.268 -12.473 -23.328 1.00 46.75 187 GLU A O 1
ATOM 1506 N N . ILE A 1 188 ? -12.432 -13.597 -23.957 1.00 49.19 188 ILE A N 1
ATOM 1507 C CA . ILE A 1 188 ? -12.923 -13.997 -25.287 1.00 49.19 188 ILE A CA 1
ATOM 1508 C C . ILE A 1 188 ? -14.117 -14.959 -25.171 1.00 49.19 188 ILE A C 1
ATOM 1510 O O . ILE A 1 188 ? -15.116 -14.771 -25.863 1.00 49.19 188 ILE A O 1
ATOM 1514 N N . ILE A 1 189 ? -14.051 -15.946 -24.273 1.00 50.88 189 ILE A N 1
ATOM 1515 C CA . ILE A 1 189 ? -15.142 -16.902 -24.021 1.00 50.88 189 ILE A CA 1
ATOM 1516 C C . ILE A 1 189 ? -16.357 -16.193 -23.404 1.00 50.88 189 ILE A C 1
ATOM 1518 O O . ILE A 1 189 ? -17.481 -16.375 -23.872 1.00 50.88 189 ILE A O 1
ATOM 1522 N N . ASP A 1 190 ? -16.140 -15.328 -22.408 1.00 50.03 190 ASP A N 1
ATOM 1523 C CA . ASP A 1 190 ? -17.214 -14.607 -21.716 1.00 50.03 190 ASP A CA 1
ATOM 1524 C C . ASP A 1 190 ? -17.899 -13.561 -22.620 1.00 50.03 190 ASP A C 1
ATOM 1526 O O . ASP A 1 190 ? -19.082 -13.262 -22.442 1.00 50.03 190 ASP A O 1
ATOM 1530 N N . THR A 1 191 ? -17.183 -12.993 -23.600 1.00 46.94 191 THR A N 1
ATOM 1531 C CA . THR A 1 191 ? -17.730 -11.988 -24.537 1.00 46.94 191 THR A CA 1
ATOM 1532 C C . THR A 1 191 ? -18.254 -12.574 -25.847 1.00 46.94 191 THR A C 1
ATOM 1534 O O . THR A 1 191 ? -19.067 -11.931 -26.512 1.00 46.94 191 THR A O 1
ATOM 1537 N N . ASN A 1 192 ? -17.857 -13.796 -26.206 1.00 44.88 192 ASN A N 1
ATOM 1538 C CA . ASN A 1 192 ? -18.371 -14.535 -27.355 1.00 44.88 192 ASN A CA 1
ATOM 1539 C C . ASN A 1 192 ? -18.629 -16.002 -26.975 1.00 44.88 192 ASN A C 1
ATOM 1541 O O . ASN A 1 192 ? -17.877 -16.889 -27.380 1.00 44.88 192 ASN A O 1
ATOM 1545 N N . PRO A 1 193 ? -19.755 -16.305 -26.302 1.00 47.72 193 PRO A N 1
ATOM 1546 C CA . PRO A 1 193 ? -20.093 -17.668 -25.870 1.00 47.72 193 PRO A CA 1
ATOM 1547 C C . PRO A 1 193 ? -20.337 -18.660 -27.027 1.00 47.72 193 PRO A C 1
ATOM 1549 O O . PRO A 1 193 ? -20.665 -19.817 -26.789 1.00 47.72 193 PRO A O 1
ATOM 1552 N N . LYS A 1 194 ? -20.213 -18.215 -28.287 1.00 47.03 194 LYS A N 1
ATOM 1553 C CA . LYS A 1 194 ? -20.304 -19.039 -29.504 1.00 47.03 194 LYS A CA 1
ATOM 1554 C C . LYS A 1 194 ? -18.940 -19.463 -30.066 1.00 47.03 194 LYS A C 1
ATOM 1556 O O . LYS A 1 194 ? -18.908 -20.231 -31.022 1.00 47.03 194 LYS A O 1
ATOM 1561 N N . LEU A 1 195 ? -17.830 -18.951 -29.529 1.00 42.91 195 LEU A N 1
ATOM 1562 C CA . LEU A 1 195 ? -16.489 -19.377 -29.927 1.00 42.91 195 LEU A CA 1
ATOM 1563 C C . LEU A 1 195 ? -16.170 -20.715 -29.249 1.00 42.91 195 LEU A C 1
ATOM 1565 O O . LEU A 1 195 ? -15.819 -20.762 -28.075 1.00 42.91 195 LEU A O 1
ATOM 1569 N N . VAL A 1 196 ? -16.316 -21.804 -30.004 1.00 43.09 196 VAL A N 1
ATOM 1570 C CA . VAL A 1 196 ? -15.855 -23.140 -29.612 1.00 43.09 196 VAL A CA 1
ATOM 1571 C C . VAL A 1 196 ? -14.467 -23.339 -30.214 1.00 43.09 196 VAL A C 1
ATOM 1573 O O . VAL A 1 196 ? -14.324 -23.402 -31.434 1.00 43.09 196 VAL A O 1
ATOM 1576 N N . PHE A 1 197 ? -13.441 -23.426 -29.371 1.00 42.09 197 PHE A N 1
ATOM 1577 C CA . PHE A 1 197 ? -12.112 -23.855 -29.802 1.00 42.09 197 PHE A CA 1
ATOM 1578 C C . PHE A 1 197 ? -12.045 -25.375 -29.692 1.00 42.09 197 PHE A C 1
ATOM 1580 O O . PHE A 1 197 ? -12.199 -25.925 -28.604 1.00 42.09 197 PHE A O 1
ATOM 1587 N N . LYS A 1 198 ? -11.841 -26.056 -30.821 1.00 38.34 198 LYS A N 1
ATOM 1588 C CA . LYS A 1 198 ? -11.602 -27.498 -30.852 1.00 38.34 198 LYS A CA 1
ATOM 1589 C C . LYS A 1 198 ? -10.135 -27.720 -31.196 1.00 38.34 198 LYS A C 1
ATOM 1591 O O . LYS A 1 198 ? -9.744 -27.609 -32.354 1.00 38.34 198 LYS A O 1
ATOM 1596 N N . GLU A 1 199 ? -9.320 -27.968 -30.182 1.00 37.84 199 GLU A N 1
ATOM 1597 C CA . GLU A 1 199 ? -7.922 -28.343 -30.372 1.00 37.84 199 GLU A CA 1
ATOM 1598 C C . GLU A 1 199 ? -7.865 -29.848 -30.646 1.00 37.84 199 GLU A C 1
ATOM 1600 O O . GLU A 1 199 ? -8.342 -30.651 -29.844 1.00 37.84 199 GLU A O 1
ATOM 1605 N N . THR A 1 200 ? -7.344 -30.238 -31.809 1.00 33.06 200 THR A N 1
ATOM 1606 C CA . THR A 1 200 ? -7.126 -31.653 -32.137 1.00 33.06 200 THR A CA 1
ATOM 1607 C C . THR A 1 200 ? -5.624 -31.888 -32.121 1.00 33.06 200 THR A C 1
ATOM 1609 O O . THR A 1 200 ? -4.910 -31.370 -32.975 1.00 33.06 200 THR A O 1
ATOM 1612 N N . VAL A 1 201 ? -5.136 -32.623 -31.123 1.00 34.34 201 VAL A N 1
ATOM 1613 C CA . VAL A 1 201 ? -3.729 -33.026 -31.036 1.00 34.34 201 VAL A CA 1
ATOM 1614 C C . VAL A 1 201 ? -3.594 -34.370 -31.739 1.00 34.34 201 VAL A C 1
ATOM 1616 O O . VAL A 1 201 ? -4.065 -35.382 -31.223 1.00 34.34 201 VAL A O 1
ATOM 1619 N N . ASP A 1 202 ? -2.973 -34.384 -32.918 1.00 35.09 202 ASP A N 1
ATOM 1620 C CA . ASP A 1 202 ? -2.662 -35.632 -33.614 1.00 35.09 202 ASP A CA 1
ATOM 1621 C C . ASP A 1 202 ? -1.367 -36.222 -33.035 1.00 35.09 202 ASP A C 1
ATOM 1623 O O . ASP A 1 202 ? -0.291 -35.616 -33.084 1.00 35.09 202 ASP A O 1
ATOM 1627 N N . ALA A 1 203 ? -1.478 -37.383 -32.395 1.00 34.94 203 ALA A N 1
ATOM 1628 C CA . ALA A 1 203 ? -0.371 -38.056 -31.729 1.00 34.94 203 ALA A CA 1
ATOM 1629 C C . ALA A 1 203 ? 0.191 -39.164 -32.630 1.00 34.94 203 ALA A C 1
ATOM 1631 O O . ALA A 1 203 ? -0.061 -40.343 -32.395 1.00 34.94 203 ALA A O 1
ATOM 1632 N N . HIS A 1 204 ? 0.987 -38.793 -33.636 1.00 32.25 204 HIS A N 1
ATOM 1633 C CA . HIS A 1 204 ? 1.828 -39.739 -34.378 1.00 32.25 204 HIS A CA 1
ATOM 1634 C C . HIS A 1 204 ? 3.326 -39.428 -34.172 1.00 32.25 204 HIS A C 1
ATOM 1636 O O . HIS A 1 204 ? 3.782 -38.334 -34.507 1.00 32.25 204 HIS A O 1
ATOM 1642 N N . PRO A 1 205 ? 4.128 -40.358 -33.612 1.00 37.22 205 PRO A N 1
ATOM 1643 C CA . PRO A 1 205 ? 5.587 -40.222 -33.548 1.00 37.22 205 PRO A CA 1
ATOM 1644 C C . PRO A 1 205 ? 6.243 -40.375 -34.938 1.00 37.22 205 PRO A C 1
ATOM 1646 O O . PRO A 1 205 ? 5.738 -41.158 -35.743 1.00 37.22 205 PRO A O 1
ATOM 1649 N N . PRO A 1 206 ? 7.387 -39.710 -35.224 1.00 39.59 206 PRO A N 1
ATOM 1650 C CA . PRO A 1 206 ? 8.255 -38.988 -34.290 1.00 39.59 206 PRO A CA 1
ATOM 1651 C C . PRO A 1 206 ? 8.106 -37.454 -34.326 1.00 39.59 206 PRO A C 1
ATOM 1653 O O . PRO A 1 206 ? 8.869 -36.760 -33.657 1.00 39.59 206 PRO A O 1
ATOM 1656 N N . HIS A 1 207 ? 7.121 -36.905 -35.043 1.00 35.56 207 HIS A N 1
ATOM 1657 C CA . HIS A 1 207 ? 6.913 -35.458 -35.132 1.00 35.56 207 HIS A CA 1
ATOM 1658 C C . HIS A 1 207 ? 5.463 -35.091 -34.813 1.00 35.56 207 HIS A C 1
ATOM 1660 O O . HIS A 1 207 ? 4.554 -35.353 -35.595 1.00 35.56 207 HIS A O 1
ATOM 1666 N N . LYS A 1 208 ? 5.253 -34.447 -33.657 1.00 36.00 208 LYS A N 1
ATOM 1667 C CA . LYS A 1 208 ? 3.992 -33.763 -33.354 1.00 36.00 208 LYS A CA 1
ATOM 1668 C C . LYS A 1 208 ? 3.856 -32.589 -34.322 1.00 36.00 208 LYS A C 1
ATOM 1670 O O . LYS A 1 208 ? 4.539 -31.582 -34.159 1.00 36.00 208 LYS A O 1
ATOM 1675 N N . HIS A 1 209 ? 2.995 -32.719 -35.320 1.00 32.28 209 HIS A N 1
ATOM 1676 C CA . HIS A 1 209 ? 2.588 -31.603 -36.164 1.00 32.28 209 HIS A CA 1
ATOM 1677 C C . HIS A 1 209 ? 1.195 -31.143 -35.736 1.00 32.28 209 HIS A C 1
ATOM 1679 O O . HIS A 1 209 ? 0.263 -31.939 -35.674 1.00 32.28 209 HIS A O 1
ATOM 1685 N N . ILE A 1 210 ? 1.057 -29.850 -35.443 1.00 38.84 210 ILE A N 1
ATOM 1686 C CA . ILE A 1 210 ? -0.249 -29.204 -35.298 1.00 38.84 210 ILE A CA 1
ATOM 1687 C C . ILE A 1 210 ? -0.736 -28.906 -36.717 1.00 38.84 210 ILE A C 1
ATOM 1689 O O . ILE A 1 210 ? -0.085 -28.156 -37.446 1.00 38.84 210 ILE A O 1
ATOM 1693 N N . ILE A 1 211 ? -1.837 -29.533 -37.129 1.00 32.56 211 ILE A N 1
ATOM 1694 C CA . ILE A 1 211 ? -2.434 -29.334 -38.453 1.00 32.56 211 ILE A CA 1
ATOM 1695 C C . ILE A 1 211 ? -3.542 -28.284 -38.326 1.00 32.56 211 ILE A C 1
ATOM 1697 O O . ILE A 1 211 ? -4.533 -28.504 -37.630 1.00 32.56 211 ILE A O 1
ATOM 1701 N N . ASP A 1 212 ? -3.401 -27.158 -39.028 1.00 37.38 212 ASP A N 1
ATOM 1702 C CA . ASP A 1 212 ? -4.480 -26.180 -39.193 1.00 37.38 212 ASP A CA 1
ATOM 1703 C C . ASP A 1 212 ? -5.527 -26.749 -40.166 1.00 37.38 212 ASP A C 1
ATOM 1705 O O . ASP A 1 212 ? -5.309 -26.793 -41.378 1.00 37.38 212 ASP A O 1
ATOM 1709 N N . VAL A 1 213 ? -6.683 -27.182 -39.655 1.00 34.19 213 VAL A N 1
ATOM 1710 C CA . VAL A 1 213 ? -7.834 -27.529 -40.504 1.00 34.19 213 VAL A CA 1
ATOM 1711 C C . VAL A 1 213 ? -8.786 -26.330 -40.562 1.00 34.19 213 VAL A C 1
ATOM 1713 O O . VAL A 1 213 ? -9.379 -25.974 -39.541 1.00 34.19 213 VAL A O 1
ATOM 1716 N N . PRO A 1 214 ? -8.999 -25.700 -41.731 1.00 31.22 214 PRO A N 1
ATOM 1717 C CA . PRO A 1 214 ? -10.006 -24.659 -41.865 1.00 31.22 214 PRO A CA 1
ATOM 1718 C C . PRO A 1 214 ? -11.400 -25.301 -41.862 1.00 31.22 214 PRO A C 1
ATOM 1720 O O . PRO A 1 214 ? -11.817 -25.925 -42.839 1.00 31.22 214 PRO A O 1
ATOM 1723 N N . LEU A 1 215 ? -12.146 -25.150 -40.767 1.00 36.88 215 LEU A N 1
ATOM 1724 C CA . LEU A 1 215 ? -13.550 -25.557 -40.729 1.00 36.88 215 LEU A CA 1
ATOM 1725 C C . LEU A 1 215 ? -14.430 -24.487 -41.384 1.00 36.88 215 LEU A C 1
ATOM 1727 O O . LEU A 1 215 ? -14.404 -23.312 -41.019 1.00 36.88 215 LEU A O 1
ATOM 1731 N N . LYS A 1 216 ? -15.236 -24.920 -42.361 1.00 30.98 216 LYS A N 1
ATOM 1732 C CA . LYS A 1 216 ? -16.344 -24.129 -42.912 1.00 30.98 216 LYS A CA 1
ATOM 1733 C C . LYS A 1 216 ? -17.320 -23.751 -41.785 1.00 30.98 216 LYS A C 1
ATOM 1735 O O . LYS A 1 216 ? -17.516 -24.555 -40.873 1.00 30.98 216 LYS A O 1
ATOM 1740 N N . PRO A 1 217 ? -17.973 -22.577 -41.858 1.00 30.47 217 PRO A N 1
ATOM 1741 C CA . PRO A 1 217 ? -18.931 -22.155 -40.849 1.00 30.47 217 PRO A CA 1
ATOM 1742 C C . PRO A 1 217 ? -20.158 -23.067 -40.909 1.00 30.47 217 PRO A C 1
ATOM 1744 O O . PRO A 1 217 ? -21.001 -22.931 -41.793 1.00 30.47 217 PRO A O 1
ATOM 1747 N N . VAL A 1 218 ? -20.255 -24.011 -39.976 1.00 33.62 218 VAL A N 1
ATOM 1748 C CA . VAL A 1 218 ? -21.504 -24.728 -39.728 1.00 33.62 218 VAL A CA 1
ATOM 1749 C C . VAL A 1 218 ? -22.314 -23.857 -38.780 1.00 33.62 218 VAL A C 1
ATOM 1751 O O . VAL A 1 218 ? -22.042 -23.772 -37.584 1.00 33.62 218 VAL A O 1
ATOM 1754 N N . ILE A 1 219 ? -23.272 -23.137 -39.357 1.00 40.94 219 ILE A N 1
ATOM 1755 C CA . ILE A 1 219 ? -24.385 -22.563 -38.614 1.00 40.94 219 ILE A CA 1
ATOM 1756 C C . ILE A 1 219 ? -25.258 -23.750 -38.235 1.00 40.94 219 ILE A C 1
ATOM 1758 O O . ILE A 1 219 ? -25.939 -24.270 -39.102 1.00 40.94 219 ILE A O 1
ATOM 1762 N N . ASP A 1 220 ? -25.234 -24.158 -36.971 1.00 35.62 220 ASP A N 1
ATOM 1763 C CA . ASP A 1 220 ? -26.379 -24.817 -36.353 1.00 35.62 220 ASP A CA 1
ATOM 1764 C C . ASP A 1 220 ? -26.374 -24.557 -34.846 1.00 35.62 220 ASP A C 1
ATOM 1766 O O . ASP A 1 220 ? -25.368 -24.685 -34.147 1.00 35.62 220 ASP A O 1
ATOM 1770 N N . VAL A 1 221 ? -27.519 -24.087 -34.360 1.00 41.69 221 VAL A N 1
ATOM 1771 C CA . VAL A 1 221 ? -27.770 -23.736 -32.961 1.00 41.69 221 VAL A CA 1
ATOM 1772 C C . VAL A 1 221 ? -27.946 -25.030 -32.160 1.00 41.69 221 VAL A C 1
ATOM 1774 O O . VAL A 1 221 ? -28.834 -25.807 -32.511 1.00 41.69 221 VAL A O 1
ATOM 1777 N N . PRO A 1 222 ? -27.217 -25.276 -31.054 1.00 32.38 222 PRO A N 1
ATOM 1778 C CA . PRO A 1 222 ? -27.546 -26.395 -30.187 1.00 32.38 222 PRO A CA 1
ATOM 1779 C C . PRO A 1 222 ? -28.682 -26.004 -29.222 1.00 32.38 222 PRO A C 1
ATOM 1781 O O . PRO A 1 222 ? -28.686 -24.890 -28.682 1.00 32.38 222 PRO A O 1
ATOM 1784 N N . PRO A 1 223 ? -29.656 -26.898 -28.975 1.00 36.72 223 PRO A N 1
ATOM 1785 C CA . PRO A 1 223 ? -30.764 -26.640 -28.068 1.00 36.72 223 PRO A CA 1
ATOM 1786 C C . PRO A 1 223 ? -30.301 -26.606 -26.602 1.00 36.72 223 PRO A C 1
ATOM 1788 O O . PRO A 1 223 ? -29.286 -27.188 -26.219 1.00 36.72 223 PRO A O 1
ATOM 1791 N N . LYS A 1 224 ? -31.081 -25.912 -25.764 1.00 32.56 224 LYS A N 1
ATOM 1792 C CA . LYS A 1 224 ? -30.878 -25.797 -24.311 1.00 32.56 224 LYS A CA 1
ATOM 1793 C C . LYS A 1 224 ? -30.715 -27.179 -23.662 1.00 32.56 224 LYS A C 1
ATOM 1795 O O . LYS A 1 224 ? -31.634 -27.988 -23.727 1.00 32.56 224 LYS A O 1
ATOM 1800 N N . GLY A 1 225 ? -29.602 -27.379 -22.950 1.00 39.94 225 GLY A N 1
ATOM 1801 C CA . GLY A 1 225 ? -29.407 -28.524 -22.050 1.00 39.94 225 GLY A CA 1
ATOM 1802 C C . GLY A 1 225 ? -28.197 -29.420 -22.319 1.00 39.94 225 GLY A C 1
ATOM 1803 O O . GLY A 1 225 ? -28.169 -30.532 -21.801 1.00 39.94 225 GLY A O 1
ATOM 1804 N N . PHE A 1 226 ? -27.194 -28.983 -23.085 1.00 32.38 226 PHE A N 1
ATOM 1805 C CA . PHE A 1 226 ? -26.000 -29.802 -23.304 1.00 32.38 226 PHE A CA 1
ATOM 1806 C C . PHE A 1 226 ? -25.094 -29.821 -22.059 1.00 32.38 226 PHE A C 1
ATOM 1808 O O . PHE A 1 226 ? -24.558 -28.791 -21.650 1.00 32.38 226 PHE A O 1
ATOM 1815 N N . LYS A 1 227 ? -24.935 -31.002 -21.451 1.00 35.38 227 LYS A N 1
ATOM 1816 C CA . LYS A 1 227 ? -23.798 -31.341 -20.590 1.00 35.38 227 LYS A CA 1
ATOM 1817 C C . LYS A 1 227 ? -22.795 -32.068 -21.474 1.00 35.38 227 LYS A C 1
ATOM 1819 O O . LYS A 1 227 ? -23.107 -33.146 -21.970 1.00 35.38 227 LYS A O 1
ATOM 1824 N N . GLU A 1 228 ? -21.620 -31.493 -21.677 1.00 34.69 228 GLU A N 1
ATOM 1825 C CA . GLU A 1 228 ? -20.524 -32.223 -22.304 1.00 34.69 228 GLU A CA 1
ATOM 1826 C C . GLU A 1 228 ? -19.866 -33.107 -21.238 1.00 34.69 228 GLU A C 1
ATOM 1828 O O . GLU A 1 228 ? -19.279 -32.616 -20.273 1.00 34.69 228 GLU A O 1
ATOM 1833 N N . GLN A 1 229 ? -20.039 -34.422 -21.372 1.00 32.09 229 GLN A N 1
ATOM 1834 C CA . GLN A 1 229 ? -19.164 -35.404 -20.746 1.00 32.09 229 GLN A CA 1
ATOM 1835 C C . GLN A 1 229 ? -18.020 -35.668 -21.719 1.00 32.09 229 GLN A C 1
ATOM 1837 O O . GLN A 1 229 ? -18.255 -36.119 -22.838 1.00 32.09 229 GLN A O 1
ATOM 1842 N N . VAL A 1 230 ? -16.791 -35.399 -21.286 1.00 31.98 230 VAL A N 1
ATOM 1843 C CA . VAL A 1 230 ? -15.593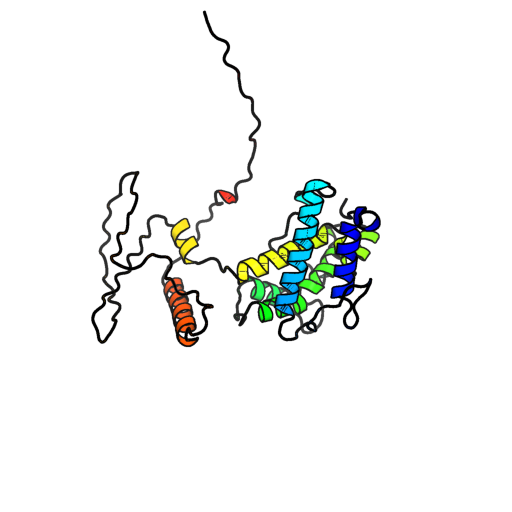 -35.888 -21.966 1.00 31.98 230 VAL A CA 1
ATOM 1844 C C . VAL A 1 230 ? -15.133 -37.132 -21.212 1.00 31.98 230 VAL A C 1
ATOM 1846 O O . VAL A 1 230 ? -14.644 -37.027 -20.089 1.00 31.98 230 VAL A O 1
ATOM 1849 N N . GLU A 1 231 ? -15.296 -38.310 -21.813 1.00 29.02 231 GLU A N 1
ATOM 1850 C CA . GLU A 1 231 ? -14.515 -39.485 -21.425 1.00 29.02 231 GLU A CA 1
ATOM 1851 C C . GLU A 1 231 ? -13.158 -39.415 -22.126 1.00 29.02 231 GLU A C 1
ATOM 1853 O O . GLU A 1 231 ? -13.061 -39.505 -23.349 1.00 29.02 231 GLU A O 1
ATOM 1858 N N . VAL A 1 232 ? -12.100 -39.248 -21.334 1.00 31.19 232 VAL A N 1
ATOM 1859 C CA . VAL A 1 232 ? -10.716 -39.443 -21.771 1.00 31.19 232 VAL A CA 1
ATOM 1860 C C . VAL A 1 232 ? -10.276 -40.815 -21.262 1.00 31.19 232 VAL A C 1
ATOM 1862 O O . VAL A 1 232 ? -10.239 -41.010 -20.042 1.00 31.19 232 VAL A O 1
ATOM 1865 N N . PRO A 1 233 ? -9.891 -41.771 -22.124 1.00 34.53 233 PRO A N 1
ATOM 1866 C CA . PRO A 1 233 ? -9.203 -42.960 -21.658 1.00 34.53 233 PRO A CA 1
ATOM 1867 C C . PRO A 1 233 ? -7.809 -42.543 -21.176 1.00 34.53 233 PRO A C 1
ATOM 1869 O O . PRO A 1 233 ? -6.879 -42.374 -21.960 1.00 34.53 233 PRO A O 1
ATOM 1872 N N . GLY A 1 234 ? -7.679 -42.358 -19.862 1.00 42.00 234 GLY A N 1
ATOM 1873 C CA . GLY A 1 234 ? -6.392 -42.409 -19.179 1.00 42.00 234 GLY A CA 1
ATOM 1874 C C . GLY A 1 234 ? -5.667 -41.096 -18.888 1.00 42.00 234 GLY A C 1
ATOM 1875 O O . GLY A 1 234 ? -4.443 -41.163 -18.866 1.00 42.00 234 GLY A O 1
ATOM 1876 N N . LYS A 1 235 ? -6.356 -39.966 -18.627 1.00 35.22 235 LYS A N 1
ATOM 1877 C CA . LYS A 1 235 ? -5.913 -38.866 -17.718 1.00 35.22 235 LYS A CA 1
ATOM 1878 C C . LYS A 1 235 ? -6.931 -37.711 -17.656 1.00 35.22 235 LYS A C 1
ATOM 1880 O O . LYS A 1 235 ? -7.577 -37.395 -18.649 1.00 35.22 235 LYS A O 1
ATOM 1885 N N . ASN A 1 236 ? -7.087 -37.102 -16.476 1.00 30.61 236 ASN A N 1
ATOM 1886 C CA . ASN A 1 236 ? -8.056 -36.032 -16.196 1.00 30.61 236 ASN A CA 1
ATOM 1887 C C . ASN A 1 236 ? -7.484 -34.638 -16.518 1.00 30.61 236 ASN A C 1
ATOM 1889 O O . ASN A 1 236 ? -6.282 -34.415 -16.428 1.00 30.61 236 ASN A O 1
ATOM 1893 N N . PHE A 1 237 ? -8.368 -33.662 -16.756 1.00 34.88 237 PHE A N 1
ATOM 1894 C CA . PHE A 1 237 ? -8.072 -32.228 -16.967 1.00 34.88 237 PHE A CA 1
ATOM 1895 C C . PHE A 1 237 ? -7.260 -31.528 -15.845 1.00 34.88 237 PHE A C 1
ATOM 1897 O O . PHE A 1 237 ? -6.939 -30.349 -15.965 1.00 34.88 237 PHE A O 1
ATOM 1904 N N . GLY A 1 238 ? -6.915 -32.233 -14.762 1.00 36.28 238 GLY A N 1
ATOM 1905 C CA . GLY A 1 238 ? -6.001 -31.762 -13.714 1.00 36.28 238 GLY A CA 1
ATOM 1906 C C . GLY A 1 238 ? -4.514 -31.819 -14.089 1.00 36.28 238 GLY A C 1
ATOM 1907 O O . GLY A 1 238 ? -3.685 -31.416 -13.281 1.00 36.28 238 GLY A O 1
ATOM 1908 N N . ASP A 1 239 ? -4.175 -32.290 -15.293 1.00 39.28 239 ASP A N 1
ATOM 1909 C CA . ASP A 1 239 ? -2.791 -32.481 -15.747 1.00 39.28 239 ASP A CA 1
ATOM 1910 C C . ASP A 1 239 ? -2.241 -31.334 -16.616 1.00 39.28 239 ASP A C 1
ATOM 1912 O O . ASP A 1 239 ? -1.231 -31.514 -17.300 1.00 39.28 239 ASP A O 1
ATOM 1916 N N . VAL A 1 240 ? -2.854 -30.141 -16.594 1.00 42.34 240 VAL A N 1
ATOM 1917 C CA . VAL A 1 240 ? -2.168 -28.940 -17.103 1.00 42.34 240 VAL A CA 1
ATOM 1918 C C . VAL A 1 240 ? -0.946 -28.720 -16.205 1.00 42.34 240 VAL A C 1
ATOM 1920 O O . VAL A 1 240 ? -1.126 -28.524 -15.000 1.00 42.34 240 VAL A O 1
ATOM 1923 N N . PRO A 1 241 ? 0.294 -28.791 -16.726 1.00 40.44 241 PRO A N 1
ATOM 1924 C CA . PRO A 1 241 ? 1.470 -28.577 -15.904 1.00 40.44 241 PRO A CA 1
ATOM 1925 C C . PRO A 1 241 ? 1.395 -27.172 -15.320 1.00 40.44 241 PRO A C 1
ATOM 1927 O O . PRO A 1 241 ? 1.287 -26.197 -16.062 1.00 40.44 241 PRO A O 1
ATOM 1930 N N . ASP A 1 242 ? 1.435 -27.081 -13.993 1.00 46.19 242 ASP A N 1
ATOM 1931 C CA . ASP A 1 242 ? 1.689 -25.823 -13.306 1.00 46.19 242 ASP A CA 1
ATOM 1932 C C . ASP A 1 242 ? 2.944 -25.190 -13.939 1.00 46.19 242 ASP A C 1
ATOM 1934 O O . ASP A 1 242 ? 4.006 -25.816 -13.883 1.00 46.19 242 ASP A O 1
ATOM 1938 N N . PRO A 1 243 ? 2.862 -23.999 -14.563 1.00 44.34 243 PRO A N 1
ATOM 1939 C CA . PRO A 1 243 ? 4.018 -23.351 -15.182 1.00 44.34 243 PRO A CA 1
ATOM 1940 C C . PRO A 1 243 ? 5.120 -23.010 -14.162 1.00 44.34 243 PRO A C 1
ATOM 1942 O O . PRO A 1 243 ? 6.229 -22.660 -14.557 1.00 44.34 243 PRO A O 1
ATOM 1945 N N . PHE A 1 244 ? 4.836 -23.147 -12.862 1.00 47.25 244 PHE A N 1
ATOM 1946 C CA . PHE A 1 244 ? 5.768 -22.975 -11.753 1.00 47.25 244 PHE A CA 1
ATOM 1947 C C . PHE A 1 244 ? 6.306 -24.301 -11.187 1.00 47.25 244 PHE A C 1
ATOM 1949 O O . PHE A 1 244 ? 7.042 -24.299 -10.196 1.00 47.25 244 PHE A O 1
ATOM 1956 N N . LYS A 1 245 ? 5.991 -25.447 -11.809 1.00 44.50 245 LYS A N 1
ATOM 1957 C CA . LYS A 1 245 ? 6.570 -26.743 -11.435 1.00 44.50 245 LYS A CA 1
ATOM 1958 C C . LYS A 1 245 ? 8.067 -26.759 -11.798 1.00 44.50 245 LYS A C 1
ATOM 1960 O O . LYS A 1 245 ? 8.413 -26.445 -12.940 1.00 44.50 245 LYS A O 1
ATOM 1965 N N . PRO A 1 246 ? 8.972 -27.147 -10.880 1.00 36.41 246 PRO A N 1
ATOM 1966 C CA . PRO A 1 246 ? 10.397 -27.236 -11.188 1.00 36.41 246 PRO A CA 1
ATOM 1967 C C . PRO A 1 246 ? 10.641 -28.182 -12.372 1.00 36.41 246 PRO A C 1
ATOM 1969 O O . PRO A 1 246 ? 10.191 -29.328 -12.342 1.00 36.41 246 PRO A O 1
ATOM 1972 N N . GLY A 1 247 ? 11.351 -27.709 -13.400 1.00 47.28 247 GLY A N 1
ATOM 1973 C CA . GLY A 1 247 ? 11.736 -28.511 -14.569 1.00 47.28 247 GLY A CA 1
ATOM 1974 C C . GLY A 1 247 ? 11.016 -28.184 -15.881 1.00 47.28 247 GLY A C 1
ATOM 1975 O O . GLY A 1 247 ? 11.253 -28.876 -16.868 1.00 47.28 247 GLY A O 1
ATOM 1976 N N . ILE A 1 248 ? 10.167 -27.152 -15.927 1.00 46.69 248 ILE A N 1
ATOM 1977 C CA . ILE A 1 248 ? 9.651 -26.631 -17.201 1.00 46.69 248 ILE A CA 1
ATOM 1978 C C . ILE A 1 248 ? 10.693 -25.691 -17.806 1.00 46.69 248 ILE A C 1
ATOM 1980 O O . ILE A 1 248 ? 11.151 -24.752 -17.155 1.00 46.69 248 ILE A O 1
ATOM 1984 N N . ASP A 1 249 ? 11.075 -25.969 -19.049 1.00 55.78 249 ASP A N 1
ATOM 1985 C CA . ASP A 1 249 ? 12.035 -25.167 -19.798 1.00 55.78 249 ASP A CA 1
ATOM 1986 C C . ASP A 1 249 ? 11.492 -23.734 -19.995 1.00 55.78 249 ASP A C 1
ATOM 1988 O O . ASP A 1 249 ? 10.413 -23.563 -20.580 1.00 55.78 249 ASP A O 1
ATOM 1992 N N . PRO A 1 250 ? 12.212 -22.691 -19.537 1.00 52.03 250 PRO A N 1
ATOM 1993 C CA . PRO A 1 250 ? 11.831 -21.296 -19.746 1.00 52.03 250 PRO A CA 1
ATOM 1994 C C . PRO A 1 250 ? 11.573 -20.941 -21.216 1.00 52.03 250 PRO A C 1
ATOM 1996 O O . PRO A 1 250 ? 10.732 -20.085 -21.494 1.00 52.03 250 PRO A O 1
ATOM 1999 N N . ALA A 1 251 ? 12.236 -21.620 -22.160 1.00 51.56 251 ALA A N 1
ATOM 2000 C CA . ALA A 1 251 ? 12.014 -21.427 -23.588 1.00 51.56 251 ALA A CA 1
ATOM 200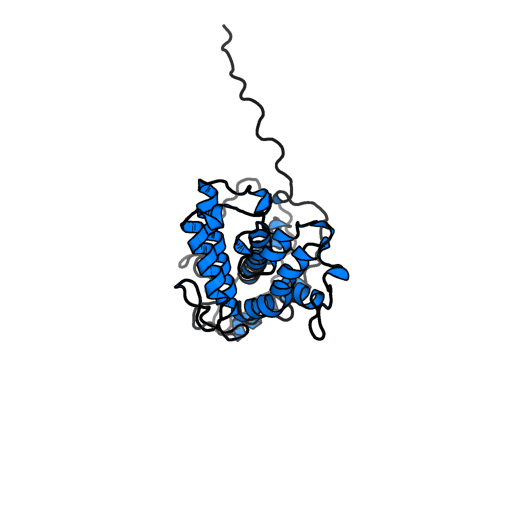1 C C . ALA A 1 251 ? 10.591 -21.823 -24.012 1.00 51.56 251 ALA A C 1
ATOM 2003 O O . ALA A 1 251 ? 9.976 -21.123 -24.813 1.00 51.56 251 ALA A O 1
ATOM 2004 N N . VAL A 1 252 ? 10.027 -22.880 -23.418 1.00 47.72 252 VAL A N 1
ATOM 2005 C CA . VAL A 1 252 ? 8.657 -23.343 -23.695 1.00 47.72 252 VAL A CA 1
ATOM 2006 C C . VAL A 1 252 ? 7.629 -22.351 -23.152 1.00 47.72 252 VAL A C 1
ATOM 2008 O O . VAL A 1 252 ? 6.639 -22.049 -23.816 1.00 47.72 252 VAL A O 1
ATOM 2011 N N . VAL A 1 253 ? 7.875 -21.782 -21.969 1.00 49.34 253 VAL A N 1
ATOM 2012 C CA . VAL A 1 253 ? 7.017 -20.726 -21.404 1.00 49.34 253 VAL A CA 1
ATOM 2013 C C . VAL A 1 253 ? 7.052 -19.482 -22.293 1.00 49.34 253 VAL A C 1
ATOM 2015 O O . VAL A 1 253 ? 6.012 -18.889 -22.577 1.00 49.34 253 VAL A O 1
ATOM 2018 N N . GLN A 1 254 ? 8.235 -19.106 -22.777 1.00 51.44 254 GLN A N 1
ATOM 2019 C CA . GLN A 1 254 ? 8.412 -17.940 -23.635 1.00 51.44 254 GLN A CA 1
ATOM 2020 C C . GLN A 1 254 ? 7.794 -18.136 -25.030 1.00 51.44 254 GLN A C 1
ATOM 2022 O O . GLN A 1 254 ? 7.174 -17.210 -25.553 1.00 51.44 254 GLN A O 1
ATOM 2027 N N . GLU A 1 255 ? 7.875 -19.344 -25.592 1.00 53.19 255 GLU A N 1
ATOM 2028 C CA . GLU A 1 255 ? 7.202 -19.726 -26.838 1.00 53.19 255 GLU A CA 1
ATOM 2029 C C . GLU A 1 255 ? 5.674 -19.662 -26.698 1.00 53.19 255 GLU A C 1
ATOM 2031 O O . GLU A 1 255 ? 4.997 -19.089 -27.553 1.00 53.19 255 GLU A O 1
ATOM 2036 N N . LEU A 1 256 ? 5.123 -20.170 -25.591 1.00 49.22 256 LEU A N 1
ATOM 2037 C CA . LEU A 1 256 ? 3.687 -20.102 -25.310 1.00 49.22 256 LEU A CA 1
ATOM 2038 C C . LEU A 1 256 ? 3.205 -18.654 -25.162 1.00 49.22 256 LEU A C 1
ATOM 2040 O O . LEU A 1 256 ? 2.173 -18.290 -25.726 1.00 49.22 256 LEU A O 1
ATOM 2044 N N . VAL A 1 257 ? 3.965 -17.806 -24.464 1.00 54.56 257 VAL A N 1
ATOM 2045 C CA . VAL A 1 257 ? 3.656 -16.373 -24.323 1.00 54.56 257 VAL A CA 1
ATOM 2046 C C . VAL A 1 257 ? 3.660 -15.666 -25.680 1.00 54.56 257 VAL A C 1
ATOM 2048 O O . VAL A 1 257 ? 2.738 -14.905 -25.983 1.00 54.56 257 VAL A O 1
ATOM 2051 N N . GLU A 1 258 ? 4.661 -15.922 -26.522 1.00 55.25 258 GLU A N 1
ATOM 2052 C CA . GLU A 1 258 ? 4.745 -15.301 -27.846 1.00 55.25 258 GLU A CA 1
ATOM 2053 C C . GLU A 1 258 ? 3.640 -15.812 -28.780 1.00 55.25 258 GLU A C 1
ATOM 2055 O O . GLU A 1 258 ? 3.055 -15.050 -29.555 1.00 55.25 258 GLU A O 1
ATOM 2060 N N . ARG A 1 259 ? 3.264 -17.088 -28.651 1.00 51.88 259 ARG A N 1
ATOM 2061 C CA . ARG A 1 259 ? 2.157 -17.668 -29.407 1.00 51.88 259 ARG A CA 1
ATOM 2062 C C . ARG A 1 259 ? 0.810 -17.065 -29.016 1.00 51.88 259 ARG A C 1
ATOM 2064 O O . ARG A 1 259 ? 0.006 -16.783 -29.904 1.00 51.88 259 ARG A O 1
ATOM 2071 N N . VAL A 1 260 ? 0.578 -16.813 -27.727 1.00 50.91 260 VAL A N 1
ATOM 2072 C CA . VAL A 1 260 ? -0.621 -16.107 -27.246 1.00 50.91 260 VAL A CA 1
ATOM 2073 C C . VAL A 1 260 ? -0.696 -14.705 -27.855 1.00 50.91 260 VAL A C 1
ATOM 2075 O O . VAL A 1 260 ? -1.726 -14.363 -28.433 1.00 50.91 260 VAL A O 1
ATOM 2078 N N . LYS A 1 261 ? 0.405 -13.942 -27.865 1.00 52.03 261 LYS A N 1
ATOM 2079 C CA . LYS A 1 261 ? 0.447 -12.612 -28.504 1.00 52.03 261 LYS A CA 1
ATOM 2080 C C . LYS A 1 261 ? 0.136 -12.651 -30.002 1.00 52.03 261 LYS A C 1
ATOM 2082 O O . LYS A 1 261 ? -0.595 -11.801 -30.509 1.00 52.03 261 LYS A O 1
ATOM 2087 N N . GLN A 1 262 ? 0.671 -13.634 -30.729 1.00 51.31 262 GLN A N 1
ATOM 2088 C CA . GLN A 1 262 ? 0.391 -13.796 -32.160 1.00 51.31 262 GLN A CA 1
ATOM 2089 C C . GLN A 1 262 ? -1.081 -14.127 -32.434 1.00 51.31 262 GLN A C 1
ATOM 2091 O O . GLN A 1 262 ? -1.630 -13.691 -33.446 1.00 51.31 262 GLN A O 1
ATOM 2096 N N . LEU A 1 263 ? -1.719 -14.901 -31.552 1.00 45.38 263 LEU A N 1
ATOM 2097 C CA . LEU A 1 263 ? -3.146 -15.207 -31.644 1.00 45.38 263 LEU A CA 1
ATOM 2098 C C . LEU A 1 263 ? -4.001 -13.978 -31.316 1.00 45.38 263 LEU A C 1
ATOM 2100 O O . LEU A 1 263 ? -4.950 -13.699 -32.045 1.00 45.38 263 LEU A O 1
ATOM 2104 N N . GLU A 1 264 ? -3.629 -13.196 -30.302 1.00 47.44 264 GLU A N 1
ATOM 2105 C CA . GLU A 1 264 ? -4.290 -11.931 -29.954 1.00 47.44 264 GLU A CA 1
ATOM 2106 C C . GLU A 1 264 ? -4.231 -10.913 -31.103 1.00 47.44 264 GLU A C 1
ATOM 2108 O O . GLU A 1 264 ? -5.243 -10.302 -31.440 1.00 47.44 264 GLU A O 1
ATOM 2113 N N . ALA A 1 265 ? -3.083 -10.791 -31.777 1.00 49.50 265 ALA A N 1
ATOM 2114 C CA . ALA A 1 265 ? -2.903 -9.883 -32.913 1.00 49.50 265 ALA A CA 1
ATOM 2115 C C . ALA A 1 265 ? -3.766 -10.240 -34.142 1.00 49.50 265 ALA A C 1
ATOM 2117 O O . ALA A 1 265 ? -3.993 -9.397 -35.011 1.00 49.50 265 ALA A O 1
ATOM 2118 N N . ARG A 1 266 ? -4.246 -11.488 -34.236 1.00 45.09 266 ARG A N 1
ATOM 2119 C CA . ARG A 1 266 ? -5.063 -11.987 -35.355 1.00 45.09 266 ARG A CA 1
ATOM 2120 C C . ARG A 1 266 ? -6.566 -11.804 -35.146 1.00 45.09 266 ARG A C 1
ATOM 2122 O O . ARG A 1 266 ? -7.324 -11.999 -36.095 1.00 45.09 266 ARG A O 1
ATOM 2129 N N . VAL A 1 267 ? -7.012 -11.435 -33.944 1.00 41.59 267 VAL A N 1
ATOM 2130 C CA . VAL A 1 267 ? -8.437 -11.250 -33.641 1.00 41.59 267 VAL A CA 1
ATOM 2131 C C . VAL A 1 267 ? -8.798 -9.762 -33.747 1.00 41.59 267 VAL A C 1
ATOM 2133 O O . VAL A 1 267 ? -8.364 -8.967 -32.917 1.00 41.59 267 VAL A O 1
ATOM 2136 N N . PRO A 1 268 ? -9.623 -9.340 -34.725 1.00 39.31 268 PRO A N 1
ATOM 2137 C CA . PRO A 1 268 ? -10.112 -7.968 -34.781 1.00 39.31 268 PRO A CA 1
ATOM 2138 C C . PRO A 1 268 ? -11.131 -7.740 -33.656 1.00 39.31 268 PRO A C 1
ATOM 2140 O O . PRO A 1 268 ? -12.309 -8.084 -33.771 1.00 39.31 268 PRO A O 1
ATOM 2143 N N . VAL A 1 269 ? -10.683 -7.167 -32.538 1.00 42.50 269 VAL A N 1
ATOM 2144 C CA . VAL A 1 269 ? -11.548 -6.864 -31.392 1.00 42.50 269 VAL A CA 1
ATOM 2145 C C . VAL A 1 269 ? -12.419 -5.644 -31.712 1.00 42.50 269 VAL A C 1
ATOM 2147 O O . VAL A 1 269 ? -11.963 -4.504 -31.670 1.00 42.50 269 VAL A O 1
ATOM 2150 N N . LYS A 1 270 ? -13.712 -5.859 -31.984 1.00 36.62 270 LYS A N 1
ATOM 2151 C CA . LYS A 1 270 ? -14.724 -4.802 -31.826 1.00 36.62 270 LYS A CA 1
ATOM 2152 C C . LYS A 1 270 ? -15.083 -4.708 -30.346 1.00 36.62 270 LYS A C 1
ATOM 2154 O O . LYS A 1 270 ? -15.866 -5.509 -29.843 1.00 36.62 270 LYS A O 1
ATOM 2159 N N . ILE A 1 271 ? -14.500 -3.737 -29.648 1.00 39.59 271 ILE A N 1
ATOM 2160 C CA . ILE A 1 271 ? -14.827 -3.443 -28.249 1.00 39.59 271 ILE A CA 1
ATOM 2161 C C . ILE A 1 271 ? -16.281 -2.943 -28.202 1.00 39.59 271 ILE A C 1
ATOM 2163 O O . ILE A 1 271 ? -16.591 -1.860 -28.694 1.00 39.59 271 ILE A O 1
ATOM 2167 N N . SER A 1 272 ? -17.192 -3.753 -27.657 1.00 33.56 272 SER A N 1
ATOM 2168 C CA . SER A 1 272 ? -18.593 -3.364 -27.452 1.00 33.56 272 SER A CA 1
ATOM 2169 C C . SER A 1 272 ? -18.719 -2.474 -26.203 1.00 33.56 272 SER A C 1
ATOM 2171 O O . SER A 1 272 ? -18.166 -2.835 -25.163 1.00 33.56 272 SER A O 1
ATOM 2173 N N . PRO A 1 273 ? -19.453 -1.345 -26.251 1.00 33.69 273 PRO A N 1
ATOM 2174 C CA . PRO A 1 273 ? -19.491 -0.351 -25.173 1.00 33.69 273 PRO A CA 1
ATOM 2175 C C . PRO A 1 273 ? -20.470 -0.675 -24.022 1.00 33.69 273 PRO A C 1
ATOM 2177 O O . PRO A 1 273 ? -20.830 0.215 -23.256 1.00 33.69 273 PRO A O 1
ATOM 2180 N N . PHE A 1 274 ? -20.948 -1.914 -23.873 1.00 35.88 274 PHE A N 1
ATOM 2181 C CA . PHE A 1 274 ? -21.995 -2.229 -22.891 1.00 35.88 274 PHE A CA 1
ATOM 2182 C C . PHE A 1 274 ? -21.457 -2.607 -21.499 1.00 35.88 274 PHE A C 1
ATOM 2184 O O . PHE A 1 274 ? -20.615 -3.493 -21.351 1.00 35.88 274 PHE A O 1
ATOM 2191 N N . ILE A 1 275 ? -22.018 -1.959 -20.470 1.00 39.03 275 ILE A N 1
ATOM 2192 C CA . ILE A 1 275 ? -21.784 -2.213 -19.038 1.00 39.03 275 ILE A CA 1
ATOM 2193 C C . ILE A 1 275 ? -22.113 -3.677 -18.702 1.00 39.03 275 ILE A C 1
ATOM 2195 O O . ILE A 1 275 ? -23.219 -4.161 -18.971 1.00 39.03 275 ILE A O 1
ATOM 2199 N N . ARG A 1 276 ? -21.155 -4.387 -18.094 1.00 42.53 276 ARG A N 1
ATOM 2200 C CA . ARG A 1 276 ? -21.257 -5.821 -17.784 1.00 42.53 276 ARG A CA 1
ATOM 2201 C C . ARG A 1 276 ? -22.206 -6.081 -16.600 1.00 42.53 276 ARG A C 1
ATOM 2203 O O . ARG A 1 276 ? -22.363 -5.215 -15.743 1.00 42.53 276 ARG A O 1
ATOM 2210 N N . PRO A 1 277 ? -22.815 -7.277 -16.485 1.00 38.91 277 PRO A N 1
ATOM 2211 C CA . PRO A 1 277 ? -23.764 -7.599 -15.411 1.00 38.91 277 PRO A CA 1
ATOM 2212 C C . PRO A 1 277 ? -23.230 -7.388 -13.985 1.00 38.91 277 PRO A C 1
ATOM 2214 O O . PRO A 1 277 ? -23.972 -6.909 -13.138 1.00 38.91 277 PRO A O 1
ATOM 2217 N N . PHE A 1 278 ? -21.943 -7.656 -13.732 1.00 44.06 278 PHE A N 1
ATOM 2218 C CA . PHE A 1 278 ? -21.299 -7.414 -12.429 1.00 44.06 278 PHE A CA 1
ATOM 2219 C C . PHE A 1 278 ? -20.975 -5.934 -12.1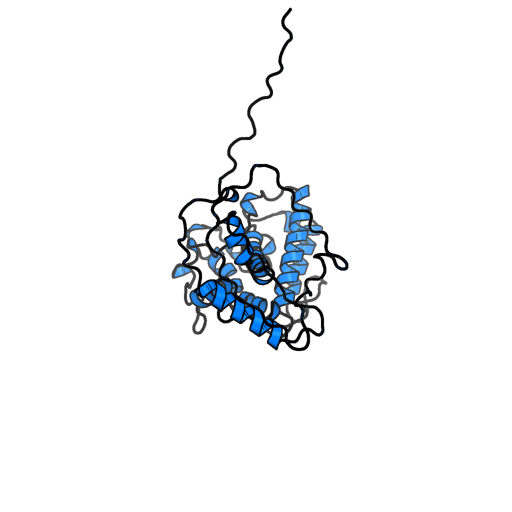58 1.00 44.06 278 PHE A C 1
ATOM 2221 O O . PHE A 1 278 ? -20.599 -5.577 -11.048 1.00 44.06 278 PHE A O 1
ATOM 2228 N N . GLN A 1 279 ? -21.093 -5.076 -13.175 1.00 38.94 279 GLN A N 1
ATOM 2229 C CA . GLN A 1 279 ? -20.932 -3.623 -13.074 1.00 38.94 279 GLN A CA 1
ATOM 2230 C C . GLN A 1 279 ? -22.283 -2.918 -12.869 1.00 38.94 279 GLN A C 1
ATOM 2232 O O . GLN A 1 279 ? -22.334 -1.691 -12.823 1.00 38.94 279 GLN A O 1
ATOM 2237 N N . ARG A 1 280 ? -23.389 -3.671 -12.762 1.00 46.53 280 ARG A N 1
ATOM 2238 C CA . ARG A 1 280 ? -24.696 -3.111 -12.415 1.00 46.53 280 ARG A CA 1
ATOM 2239 C C . ARG A 1 280 ? -24.765 -2.928 -10.894 1.00 46.53 280 ARG A C 1
ATOM 2241 O O . ARG A 1 280 ? -24.527 -3.897 -10.177 1.00 46.53 280 ARG A O 1
ATOM 2248 N N . PRO A 1 281 ? -25.102 -1.734 -10.382 1.00 33.62 281 PRO A N 1
ATOM 2249 C CA . PRO A 1 281 ? -25.364 -1.569 -8.958 1.00 33.62 281 PRO A CA 1
ATOM 2250 C C . PRO A 1 281 ? -26.556 -2.444 -8.543 1.00 33.62 281 PRO A C 1
ATOM 2252 O O . PRO A 1 281 ? -27.577 -2.482 -9.232 1.00 33.62 281 PRO A O 1
ATOM 2255 N N . VAL A 1 282 ? -26.426 -3.156 -7.421 1.00 42.28 282 VAL A N 1
ATOM 2256 C CA . VAL A 1 282 ? -27.530 -3.914 -6.818 1.00 42.28 282 VAL A CA 1
ATOM 2257 C C . VAL A 1 282 ? -28.487 -2.910 -6.179 1.00 42.28 282 VAL A C 1
ATOM 2259 O O . VAL A 1 282 ? -28.151 -2.282 -5.178 1.00 42.28 282 VAL A O 1
ATOM 2262 N N . VAL A 1 283 ? -29.672 -2.733 -6.764 1.00 37.34 283 VAL A N 1
ATOM 2263 C CA . VAL A 1 283 ? -30.724 -1.869 -6.214 1.00 37.34 283 VAL A CA 1
ATOM 2264 C C . VAL A 1 283 ? -31.892 -2.745 -5.754 1.00 37.34 283 VAL A C 1
ATOM 2266 O O . VAL A 1 283 ? -32.643 -3.253 -6.578 1.00 37.34 283 VAL A O 1
ATOM 2269 N N . GLY A 1 284 ? -32.041 -2.895 -4.431 1.00 36.66 284 GLY A N 1
ATOM 2270 C CA . GLY A 1 284 ? -33.305 -3.235 -3.764 1.00 36.66 284 GLY A CA 1
ATOM 2271 C C . GLY A 1 284 ? -33.729 -4.709 -3.702 1.00 36.66 284 GLY A C 1
ATOM 2272 O O . GLY A 1 284 ? -34.720 -5.078 -4.319 1.00 36.66 284 GLY A O 1
ATOM 2273 N N . GLU A 1 285 ? -33.112 -5.517 -2.833 1.00 38.78 285 GLU A N 1
ATOM 2274 C CA . GLU A 1 285 ? -33.776 -6.699 -2.251 1.00 38.78 285 GLU A CA 1
ATOM 2275 C C . GLU A 1 285 ? -34.300 -6.353 -0.853 1.00 38.78 285 GLU A C 1
ATOM 2277 O O . GLU A 1 285 ? -33.732 -6.727 0.163 1.00 38.78 285 GLU A O 1
ATOM 2282 N N . ASN A 1 286 ? -35.369 -5.557 -0.799 1.00 40.50 286 ASN A N 1
ATOM 2283 C CA . ASN A 1 286 ? -36.211 -5.410 0.390 1.00 40.50 286 ASN A CA 1
ATOM 2284 C C . ASN A 1 286 ? -37.589 -4.887 -0.031 1.00 40.50 286 ASN A C 1
ATOM 2286 O O . ASN A 1 286 ? -37.916 -3.728 0.201 1.00 40.50 286 ASN A O 1
ATOM 2290 N N . ILE A 1 287 ? -38.412 -5.738 -0.654 1.00 38.59 287 ILE A N 1
ATOM 2291 C CA . ILE A 1 287 ? -39.867 -5.526 -0.709 1.00 38.59 287 ILE A CA 1
ATOM 2292 C C . ILE A 1 287 ? -40.592 -6.851 -0.415 1.00 38.59 287 ILE A C 1
ATOM 2294 O O . ILE A 1 287 ? -40.798 -7.690 -1.282 1.00 38.59 287 ILE A O 1
ATOM 2298 N N . VAL A 1 288 ? -40.963 -6.985 0.863 1.00 37.75 288 VAL A N 1
ATOM 2299 C CA . VAL A 1 288 ? -42.212 -7.547 1.411 1.00 37.75 288 VAL A CA 1
ATOM 2300 C C . VAL A 1 288 ? -42.673 -8.924 0.901 1.00 37.75 288 VAL A C 1
ATOM 2302 O O . VAL A 1 288 ? -43.372 -9.053 -0.102 1.00 37.75 288 VAL A O 1
ATOM 2305 N N . LYS A 1 289 ? -42.443 -9.947 1.740 1.00 38.94 289 LYS A N 1
ATOM 2306 C CA . LYS A 1 289 ? -43.289 -11.149 1.811 1.00 38.94 289 LYS A CA 1
ATOM 2307 C C . LYS A 1 289 ? -44.736 -10.721 2.092 1.00 38.94 289 LYS A C 1
ATOM 2309 O O . LYS A 1 289 ? -45.024 -10.231 3.181 1.00 38.94 289 LYS A O 1
ATOM 2314 N N . LYS A 1 290 ? -45.655 -10.921 1.144 1.00 37.19 290 LYS A N 1
ATOM 2315 C CA . LYS A 1 290 ? -47.094 -10.952 1.447 1.00 37.19 290 LYS A CA 1
ATOM 2316 C C . LYS A 1 290 ? -47.487 -12.376 1.822 1.00 37.19 290 LYS A C 1
ATOM 2318 O O . LYS A 1 290 ? -47.430 -13.281 0.995 1.00 37.19 290 LYS A O 1
ATOM 2323 N N . GLU A 1 291 ? -47.885 -12.544 3.077 1.00 35.91 291 GLU A N 1
ATOM 2324 C CA . GLU A 1 291 ? -48.625 -13.702 3.565 1.00 35.91 291 GLU A CA 1
ATOM 2325 C C . GLU A 1 291 ? -49.954 -13.826 2.807 1.00 35.91 291 GLU A C 1
ATOM 2327 O O . GLU A 1 291 ? -50.764 -12.896 2.779 1.00 35.91 291 GLU A O 1
ATOM 2332 N N . ASN A 1 292 ? -50.199 -14.989 2.205 1.00 37.81 292 ASN A N 1
ATOM 2333 C CA . ASN A 1 292 ? -51.522 -15.354 1.718 1.00 37.81 292 ASN A CA 1
ATOM 2334 C C . ASN A 1 292 ? -52.361 -15.855 2.901 1.00 37.81 292 ASN A C 1
ATOM 2336 O O . ASN A 1 292 ? -52.099 -16.928 3.442 1.00 37.81 292 ASN A O 1
ATOM 2340 N N . LYS A 1 293 ? -53.397 -15.099 3.282 1.00 39.78 293 LYS A N 1
ATOM 2341 C CA . LYS A 1 293 ? -54.509 -15.630 4.085 1.00 39.78 293 LYS A CA 1
ATOM 2342 C C . LYS A 1 293 ? -55.355 -16.594 3.237 1.00 39.78 293 LYS A C 1
ATOM 2344 O O . LYS A 1 293 ? -55.548 -16.328 2.048 1.00 39.78 293 LYS A O 1
ATOM 2349 N N . PRO A 1 294 ? -55.916 -17.661 3.830 1.00 48.34 294 PRO A N 1
ATOM 2350 C CA . PRO A 1 294 ? -56.771 -18.596 3.113 1.00 48.34 294 PRO A CA 1
ATOM 2351 C C . PRO A 1 294 ? -58.146 -17.966 2.859 1.00 48.34 294 PRO A C 1
ATOM 2353 O O . PRO A 1 294 ? -58.711 -17.308 3.738 1.00 48.34 294 PRO A O 1
ATOM 2356 N N . ARG A 1 295 ? -58.701 -18.172 1.662 1.00 48.78 295 ARG A N 1
ATOM 2357 C CA . ARG A 1 295 ? -60.125 -17.931 1.400 1.00 48.78 295 ARG A CA 1
ATOM 2358 C C . ARG A 1 295 ? -60.914 -19.207 1.699 1.00 48.78 295 ARG A C 1
ATOM 2360 O O . ARG A 1 295 ? -60.479 -20.292 1.321 1.00 48.78 295 ARG A O 1
ATOM 2367 N N . LYS A 1 296 ? -62.025 -19.016 2.415 1.00 51.66 296 LYS A N 1
ATOM 2368 C CA . LYS A 1 296 ? -63.146 -19.954 2.530 1.00 51.66 296 LYS A CA 1
ATOM 2369 C C . LYS A 1 296 ? -63.814 -20.160 1.176 1.00 51.66 296 LYS A C 1
ATOM 2371 O O . LYS A 1 296 ? -63.774 -19.195 0.376 1.00 51.66 296 LYS A O 1
#

Sequence (296 aa):
MAIIAQYDTDPVLINIKNRHHAWHTFPGGAHGFPSRAHNIGSVGSGREFFQFHRDLMNEFFAWNNVHQAATPGQLAAWHSVPPEMKIPVTGWPVPWPGLDLAAAEQRINTNSPAFINDDAFGIHVETTIHNWIHGAVAATPAFNLPPAEQAIIKELHSVQSTWFYKIHGLVDYWWTRFLHPKNAFKEIIDTNPKLVFKETVDAHPPHKHIIDVPLKPVIDVPPKGFKEQVEVPGKNFGDVPDPFKPGIDPAVVQELVERVKQLEARVPVKISPFIRPFQRPVVGENIVKKENKPRK

Secondary structure (DSSP, 8-state):
--B-GGGGT-HHHHHHHHHHHHHHSTTT-BTTBPPPSS-TTSTTHHHHHHHHHHHHHHHHHHHHHHH--S-HHHHPPPSS--GGGSSGGGT-S-SSTT--HHHHHHHHHHT-SPPSSHHHHHHHHIIIIIHHHHHHHHH-GGG---HHHHHHHHSTTGGGBHHHHHHHHHHHHHHHHHHS---HHHHHHHH-TT----------TT--------------PPPS--------TT--GGGSPPTTSTT--HHHHHHHHHHHHHHHHTS------PPPGGGS------------PPP-

Foldseek 3Di:
DFFQVCCVPPPLNVVLLQQLLQQPPPCPGGPPHHHNPDDQLDFPNQVSQLVSLVVSVVSVVVVCVVVVSDDCVLLPADQAQDVLLQDVQLVPQHVDPPAGNVVLRVCLVPCVPPDPDSSSSRSSCVVHVLLSSLSSCLRRVVNVDDPVLNVCSNDSNVSRGSVSSRSSSNVNSSSVCSVCVPPVVVVCCVVCVPDDDDQDFDDDPDDGDRDDDDDDDDDDDDDPDDDDDDDDPPDDPVPPPPPPPPPDDVVVVVVVVVVSVVVVVPDPDPDDPDDDPVNDDDPDPDDDDDDDDDDD

Radius of gyration: 25.53 Å; chains: 1; bounding box: 81×63×66 Å

pLDDT: mean 74.09, std 26.75, range [29.02, 98.62]